Protein AF-A0A4V2AUS7-F1 (afdb_monomer_lite)

Foldseek 3Di:
DDQFWKKKFKWWQDPVGDTDTQDIDTDSDPDDDDDGDDDAQDWTKMKMWMAGPVGDIDDIDIDIDGDADKDWQDLVLKFWDDAPQAQQAADPPAPGPNQQRVPQLLPQHKGWGHFPPFPWHKGKMFSNDFFDFFKKFFAWGCAVHFLDCCTPLRHQAFAKKWKWFAADDDRNNDCPRIDTQDIDGDDQVVPDDRSHGDPVSRCDRRPVTDMGGGDPPDGTGGMMMMIRHDGSHPGRIHITRYMITMGGPPD

Radius of gyration: 19.87 Å; chains: 1; bounding box: 56×41×45 Å

Structure (mmCIF, N/CA/C/O backbone):
data_AF-A0A4V2AUS7-F1
#
_entry.id   AF-A0A4V2AUS7-F1
#
loop_
_atom_site.group_PDB
_atom_site.id
_atom_site.type_symbol
_atom_site.label_atom_id
_atom_site.label_alt_id
_atom_site.label_comp_id
_atom_site.label_asym_id
_atom_site.label_entity_id
_atom_site.label_seq_id
_atom_site.pdbx_PDB_ins_code
_atom_site.Cartn_x
_atom_site.Cartn_y
_atom_site.Cartn_z
_atom_site.occupancy
_atom_site.B_iso_or_equiv
_atom_site.auth_seq_id
_atom_site.auth_comp_id
_atom_site.auth_asym_id
_atom_site.auth_atom_id
_atom_site.pdbx_PDB_model_num
ATOM 1 N N . PRO A 1 1 ? -29.115 -6.975 -11.048 1.00 41.12 1 PRO A N 1
ATOM 2 C CA . PRO A 1 1 ? -29.268 -5.964 -9.974 1.00 41.12 1 PRO A CA 1
ATOM 3 C C . PRO A 1 1 ? -28.435 -4.727 -10.323 1.00 41.12 1 PRO A C 1
ATOM 5 O O . PRO A 1 1 ? -27.227 -4.847 -10.474 1.00 41.12 1 PRO A O 1
ATOM 8 N N . SER A 1 2 ? -29.078 -3.589 -10.575 1.00 43.97 2 SER A N 1
ATOM 9 C CA . SER A 1 2 ? -28.391 -2.337 -10.910 1.00 43.97 2 SER A CA 1
ATOM 10 C C . SER A 1 2 ? -27.788 -1.724 -9.648 1.00 43.97 2 SER A C 1
ATOM 12 O O . SER A 1 2 ? -28.526 -1.417 -8.713 1.00 43.97 2 SER A O 1
ATOM 14 N N . GLU A 1 3 ? -26.470 -1.562 -9.618 1.00 57.16 3 GLU A N 1
ATOM 15 C CA . GLU A 1 3 ? -25.762 -0.847 -8.554 1.00 57.16 3 GLU A CA 1
ATOM 16 C C . GLU A 1 3 ? -26.179 0.633 -8.578 1.00 57.16 3 GLU A C 1
ATOM 18 O O . GLU A 1 3 ? -26.088 1.296 -9.614 1.00 57.16 3 GLU A O 1
ATOM 23 N N . ALA A 1 4 ? -26.704 1.135 -7.459 1.00 65.81 4 ALA A N 1
ATOM 24 C CA . ALA A 1 4 ? -27.080 2.535 -7.294 1.00 65.81 4 ALA A CA 1
ATOM 25 C C . ALA A 1 4 ? -25.948 3.298 -6.596 1.00 65.81 4 ALA A C 1
ATOM 27 O O . ALA A 1 4 ? -25.283 2.750 -5.721 1.00 65.81 4 ALA A O 1
ATOM 28 N N . ASP A 1 5 ? -25.743 4.563 -6.970 1.00 77.75 5 ASP A N 1
ATOM 29 C CA . ASP A 1 5 ? -24.829 5.452 -6.247 1.00 77.75 5 ASP A CA 1
ATOM 30 C C . ASP A 1 5 ? -25.377 5.715 -4.843 1.00 77.75 5 ASP A C 1
ATOM 32 O O . ASP A 1 5 ? -26.447 6.320 -4.702 1.00 77.75 5 ASP A O 1
ATOM 36 N N . LEU A 1 6 ? -24.643 5.273 -3.824 1.00 83.56 6 LEU A N 1
ATOM 37 C CA . LEU A 1 6 ? -24.971 5.496 -2.424 1.00 83.56 6 LEU A CA 1
ATOM 38 C C . LEU A 1 6 ? -23.914 6.385 -1.772 1.00 83.56 6 LEU A C 1
ATOM 40 O O . LEU A 1 6 ? -22.716 6.277 -2.040 1.00 83.56 6 LEU A O 1
ATOM 44 N N . VAL A 1 7 ? -24.383 7.256 -0.886 1.00 87.81 7 VAL A N 1
ATOM 45 C CA . VAL A 1 7 ? -23.548 8.092 -0.030 1.00 87.81 7 VAL A CA 1
ATOM 46 C C . VAL A 1 7 ? -23.675 7.573 1.393 1.00 87.81 7 VAL A C 1
ATOM 48 O O . VAL A 1 7 ? -24.758 7.630 1.975 1.00 87.81 7 VAL A O 1
ATOM 51 N N . VAL A 1 8 ? -22.586 7.070 1.962 1.00 88.69 8 VAL A N 1
ATOM 52 C CA . VAL A 1 8 ? -22.536 6.667 3.370 1.00 88.69 8 VAL A CA 1
ATOM 53 C C . VAL A 1 8 ? -21.980 7.827 4.178 1.00 88.69 8 VAL A C 1
ATOM 55 O O . VAL A 1 8 ? -20.858 8.273 3.945 1.00 88.69 8 VAL A O 1
ATOM 58 N N . ASN A 1 9 ? -22.773 8.329 5.117 1.00 90.88 9 ASN A N 1
ATOM 59 C CA . ASN A 1 9 ? -22.382 9.419 5.999 1.00 90.88 9 ASN A CA 1
ATOM 60 C C . ASN A 1 9 ? -22.010 8.807 7.342 1.00 90.88 9 ASN A C 1
ATOM 62 O O . ASN A 1 9 ? -22.875 8.246 8.016 1.00 90.88 9 ASN A O 1
ATOM 66 N N . LEU A 1 10 ? -20.737 8.902 7.711 1.00 91.50 10 LEU A N 1
ATOM 67 C CA . LEU A 1 10 ? -20.253 8.531 9.031 1.00 91.50 10 LEU A CA 1
ATOM 68 C C . LEU A 1 10 ? -20.195 9.794 9.885 1.00 91.50 10 LEU A C 1
ATOM 70 O O . LEU A 1 10 ? -19.650 10.817 9.473 1.00 91.50 10 LEU A O 1
ATOM 74 N N . LEU A 1 11 ? -20.771 9.721 11.073 1.00 92.88 11 LEU A N 1
ATOM 75 C CA . LEU A 1 11 ? -20.845 10.792 12.050 1.00 92.88 11 LEU A CA 1
ATOM 76 C C . LEU A 1 11 ? -20.151 10.359 13.338 1.00 92.88 11 LEU A C 1
ATOM 78 O O . LEU A 1 11 ? -20.101 9.172 13.665 1.00 92.88 11 LEU A O 1
ATOM 82 N N . THR A 1 12 ? -19.709 11.333 14.122 1.00 93.00 12 THR A N 1
ATOM 83 C CA . THR A 1 12 ? -19.204 11.119 15.478 1.00 93.00 12 THR A CA 1
ATOM 84 C C . THR A 1 12 ? -19.716 12.200 16.418 1.00 93.00 12 THR A C 1
ATOM 86 O O . THR A 1 12 ? -19.954 13.323 15.988 1.00 93.00 12 THR A O 1
ATOM 89 N N . GLN A 1 13 ? -19.830 11.890 17.713 1.00 91.44 13 GLN A N 1
ATOM 90 C CA . GLN A 1 13 ? -20.127 12.922 18.711 1.00 91.44 13 GLN A CA 1
ATOM 91 C C . GLN A 1 13 ? -18.969 13.913 18.902 1.00 91.44 13 GLN A C 1
ATOM 93 O O . GLN A 1 13 ? -17.803 13.509 18.985 1.00 91.44 13 GLN A O 1
ATOM 98 N N . ASP A 1 14 ? -19.288 15.199 18.995 1.00 87.12 14 ASP A N 1
ATOM 99 C CA . ASP A 1 14 ? -18.367 16.254 19.414 1.00 87.12 14 ASP A CA 1
ATOM 100 C C . ASP A 1 14 ? -18.318 16.410 20.952 1.00 87.12 14 ASP A C 1
ATOM 102 O O . ASP A 1 14 ? -18.821 15.569 21.701 1.00 87.12 14 ASP A O 1
ATOM 106 N N . SER A 1 15 ? -17.672 17.472 21.445 1.00 85.25 15 SER A N 1
ATOM 107 C CA . SER A 1 15 ? -17.508 17.723 22.884 1.00 85.25 15 SER A CA 1
ATOM 108 C C . SER A 1 15 ? -18.798 18.113 23.615 1.00 85.25 15 SER A C 1
ATOM 110 O O . SER A 1 15 ? -18.818 18.061 24.846 1.00 85.25 15 SER A O 1
ATOM 112 N N . ILE A 1 16 ? -19.855 18.496 22.895 1.00 88.00 16 ILE A N 1
ATOM 113 C CA . ILE A 1 16 ? -21.163 18.859 23.462 1.00 88.00 16 ILE A CA 1
ATOM 114 C C . ILE A 1 16 ? -22.215 17.757 23.261 1.00 88.00 16 ILE A C 1
ATOM 116 O O . ILE A 1 16 ? -23.308 17.849 23.817 1.00 88.00 16 ILE A O 1
ATOM 120 N N . GLY A 1 17 ? -21.856 16.675 22.561 1.00 85.44 17 GLY A N 1
ATOM 121 C CA . GLY A 1 17 ? -22.671 15.474 22.385 1.00 85.44 17 GLY A CA 1
ATOM 122 C C . GLY A 1 17 ? -23.451 15.424 21.071 1.00 85.44 17 GLY A C 1
ATOM 123 O O . GLY A 1 17 ? -24.189 14.456 20.854 1.00 85.44 17 GLY A O 1
ATOM 124 N N . ASP A 1 18 ? -23.266 16.407 20.190 1.00 90.56 18 ASP A N 1
ATOM 125 C CA . ASP A 1 18 ? -23.919 16.457 18.885 1.00 90.56 18 ASP A CA 1
ATOM 126 C C . ASP A 1 18 ? -23.170 15.587 17.874 1.00 90.56 18 ASP A C 1
ATOM 128 O O . ASP A 1 18 ? -21.940 15.529 17.856 1.00 90.56 18 ASP A O 1
ATOM 132 N N . TYR A 1 19 ? -23.916 14.883 17.018 1.00 90.56 19 TYR A N 1
ATOM 133 C CA . TYR A 1 19 ? -23.324 14.095 15.938 1.00 90.56 19 TYR A CA 1
ATOM 134 C C . TYR A 1 19 ? -22.941 15.007 14.775 1.00 90.56 19 TYR A C 1
ATOM 136 O O . TYR A 1 19 ? -23.803 15.508 14.052 1.00 90.56 19 TYR A O 1
ATOM 144 N N . VAL A 1 20 ? -21.638 15.174 14.573 1.00 91.31 20 VAL A N 1
ATOM 145 C CA . VAL A 1 20 ? -21.059 15.932 13.463 1.00 91.31 20 VAL A CA 1
ATOM 146 C C . VAL A 1 20 ? -20.517 14.986 12.389 1.00 91.31 20 VAL A C 1
ATOM 148 O O . VAL A 1 20 ? -20.151 13.850 12.712 1.00 91.31 20 VAL A O 1
ATOM 151 N N . PRO A 1 21 ? -20.450 15.414 11.114 1.00 88.81 21 PRO A N 1
ATOM 152 C CA . PRO A 1 21 ? -19.833 14.619 10.059 1.00 88.81 21 PRO A CA 1
ATOM 153 C C . PRO A 1 21 ? -18.391 14.247 10.409 1.00 88.81 21 PRO A C 1
ATOM 155 O O . PRO A 1 21 ? -17.563 15.122 10.652 1.00 88.81 21 PRO A O 1
ATOM 158 N N . ALA A 1 22 ? -18.117 12.945 10.434 1.00 88.81 22 ALA A N 1
ATOM 159 C CA . ALA A 1 22 ? -16.773 12.397 10.524 1.00 88.81 22 ALA A CA 1
ATOM 160 C C . ALA A 1 22 ? -16.177 12.263 9.122 1.00 88.81 22 ALA A C 1
ATOM 162 O O . ALA A 1 22 ? -15.153 12.860 8.817 1.00 88.81 22 ALA A O 1
ATOM 163 N N . GLU A 1 23 ? -16.870 11.532 8.247 1.00 88.44 23 GLU A N 1
ATOM 164 C CA . GLU A 1 23 ? -16.442 11.302 6.870 1.00 88.44 23 GLU A CA 1
ATOM 165 C C . GLU A 1 23 ? -17.657 10.994 5.982 1.00 88.44 23 GLU A C 1
ATOM 167 O O . GLU A 1 23 ? -18.698 10.527 6.454 1.00 88.44 23 GLU A O 1
ATOM 172 N N . THR A 1 24 ? -17.550 11.267 4.683 1.00 87.44 24 THR A N 1
ATOM 173 C CA . THR A 1 24 ? -18.604 10.975 3.702 1.00 87.44 24 THR A CA 1
ATOM 174 C C . THR A 1 24 ? -18.032 10.143 2.568 1.00 87.44 24 THR A C 1
ATOM 176 O O . THR A 1 24 ? -17.149 10.595 1.844 1.00 87.44 24 THR A O 1
ATOM 179 N N . PHE A 1 25 ? -18.570 8.941 2.387 1.00 84.31 25 PHE A N 1
ATOM 180 C CA . PHE A 1 25 ? -18.094 7.982 1.398 1.00 84.31 25 PHE A CA 1
ATOM 181 C C . PHE A 1 25 ? -19.084 7.864 0.246 1.00 84.31 25 PHE A C 1
ATOM 183 O O . PHE A 1 25 ? -20.278 7.655 0.459 1.00 84.31 25 PHE A O 1
ATOM 190 N N . TYR A 1 26 ? -18.581 7.933 -0.980 1.00 82.50 26 TYR A N 1
ATOM 191 C CA . TYR A 1 26 ? -19.359 7.687 -2.191 1.00 82.50 26 TYR A CA 1
ATOM 192 C C . TYR A 1 26 ? -19.033 6.282 -2.688 1.00 82.50 26 TYR A C 1
ATOM 194 O O . TYR A 1 26 ? -17.877 5.986 -2.988 1.00 82.50 26 TYR A O 1
ATOM 202 N N . THR A 1 27 ? -20.025 5.395 -2.745 1.00 79.50 27 THR A N 1
ATOM 203 C CA . THR A 1 27 ? -19.790 3.989 -3.087 1.00 79.50 27 THR A CA 1
ATOM 204 C C . THR A 1 27 ? -20.908 3.393 -3.935 1.00 79.50 27 THR A C 1
ATOM 206 O O . THR A 1 27 ? -22.083 3.730 -3.802 1.00 79.50 27 THR A O 1
ATOM 209 N N . LYS A 1 28 ? -20.510 2.465 -4.808 1.00 76.25 28 LYS A N 1
ATOM 210 C CA . LYS A 1 28 ? -21.388 1.517 -5.512 1.00 76.25 28 LYS A CA 1
ATOM 211 C C . LYS A 1 28 ? -21.193 0.081 -5.015 1.00 76.25 28 LYS A C 1
ATOM 213 O O . LYS A 1 28 ? -21.881 -0.829 -5.466 1.00 76.25 28 LYS A O 1
ATOM 218 N N . ARG A 1 29 ? -20.214 -0.136 -4.124 1.00 73.06 29 ARG A N 1
ATOM 219 C CA . ARG A 1 29 ? -19.826 -1.465 -3.647 1.00 73.06 29 ARG A CA 1
ATOM 220 C C . ARG A 1 29 ? -20.930 -2.035 -2.767 1.00 73.06 29 ARG A C 1
ATOM 222 O O . ARG A 1 29 ? -21.490 -1.328 -1.934 1.00 73.06 29 ARG A O 1
ATOM 229 N N . LYS A 1 30 ? -21.196 -3.328 -2.941 1.00 70.50 30 LYS A N 1
ATOM 230 C CA . LYS A 1 30 ? -22.155 -4.069 -2.118 1.00 70.50 30 LYS A CA 1
ATOM 231 C C . LYS A 1 30 ? -21.647 -4.282 -0.688 1.00 70.50 30 LYS A C 1
ATOM 233 O O . LYS A 1 30 ? -22.428 -4.161 0.245 1.00 70.50 30 LYS A O 1
ATOM 238 N N . ASP A 1 31 ? -20.354 -4.566 -0.547 1.00 73.38 31 ASP A N 1
ATOM 239 C CA . ASP A 1 31 ? -19.692 -4.907 0.712 1.00 73.38 31 ASP A CA 1
ATOM 240 C C . ASP A 1 31 ? -18.323 -4.198 0.791 1.00 73.38 31 ASP A C 1
ATOM 242 O O . ASP A 1 31 ? -17.718 -3.883 -0.241 1.00 73.38 31 ASP A O 1
ATOM 246 N N . GLY A 1 32 ? -17.827 -3.934 2.004 1.00 71.12 32 GLY A N 1
ATOM 247 C CA . GLY A 1 32 ? -16.514 -3.324 2.237 1.00 71.12 32 GLY A CA 1
ATOM 248 C C . GLY A 1 32 ? -16.386 -2.639 3.599 1.00 71.12 32 GLY A C 1
ATOM 249 O O . GLY A 1 32 ? -17.353 -2.551 4.355 1.00 71.12 32 GLY A O 1
ATOM 250 N N . PHE A 1 33 ? -15.186 -2.138 3.892 1.00 76.94 33 PHE A N 1
ATOM 251 C CA . PHE A 1 33 ? -14.903 -1.319 5.072 1.00 76.94 33 PHE A CA 1
ATOM 252 C C . PHE A 1 33 ? -14.859 0.165 4.697 1.00 76.94 33 PHE A C 1
ATOM 254 O O . PHE A 1 33 ? -14.451 0.518 3.590 1.00 76.94 33 PHE A O 1
ATOM 261 N N . LEU A 1 34 ? -15.283 1.022 5.626 1.00 77.75 34 LEU A N 1
ATOM 262 C CA . LEU A 1 34 ? -15.203 2.477 5.528 1.00 77.75 34 LEU A CA 1
ATOM 263 C C . LEU A 1 34 ? -14.444 2.978 6.753 1.00 77.75 34 LEU A C 1
ATOM 265 O O . LEU A 1 34 ? -14.819 2.648 7.877 1.00 77.75 34 LEU A O 1
ATOM 269 N N . ASN A 1 35 ? -13.390 3.757 6.531 1.00 81.00 35 ASN A N 1
ATOM 270 C CA . ASN A 1 35 ? -12.470 4.172 7.583 1.00 81.00 35 ASN A CA 1
ATOM 271 C C . ASN A 1 35 ? -12.450 5.696 7.675 1.00 81.00 35 ASN A C 1
ATOM 273 O O . ASN A 1 35 ? -12.204 6.358 6.671 1.00 81.00 35 ASN A O 1
ATOM 277 N N . ALA A 1 36 ? -12.693 6.234 8.870 1.00 82.19 36 ALA A N 1
ATOM 278 C CA . ALA A 1 36 ? -12.488 7.648 9.176 1.00 82.19 36 ALA A CA 1
ATOM 279 C C . ALA A 1 36 ? -11.283 7.820 10.098 1.00 82.19 36 ALA A C 1
ATOM 281 O O . ALA A 1 36 ? -11.007 6.967 10.946 1.00 82.19 36 ALA A O 1
ATOM 282 N N . ARG A 1 37 ? -10.553 8.922 9.912 1.00 80.75 37 ARG A N 1
ATOM 283 C CA . ARG A 1 37 ? -9.223 9.130 10.505 1.00 80.75 37 ARG A CA 1
ATOM 284 C C . ARG A 1 37 ? -9.172 10.372 11.395 1.00 80.75 37 ARG A C 1
ATOM 286 O O . ARG A 1 37 ? -10.063 11.211 11.368 1.00 80.75 37 ARG A O 1
ATOM 293 N N . GLY A 1 38 ? -8.087 10.501 12.160 1.00 80.44 38 GLY A N 1
ATOM 294 C CA . GLY A 1 38 ? -7.807 11.698 12.964 1.00 80.44 38 GLY A CA 1
ATOM 295 C C . GLY A 1 38 ? -8.474 11.720 14.340 1.00 80.44 38 GLY A C 1
ATOM 296 O O . GLY A 1 38 ? -8.577 12.781 14.951 1.00 80.44 38 GLY A O 1
ATOM 297 N N . TYR A 1 39 ? -8.919 10.563 14.833 1.00 82.44 39 TYR A N 1
ATOM 298 C CA . TYR A 1 39 ? -9.493 10.424 16.166 1.00 82.44 39 TYR A CA 1
ATOM 299 C C . TYR A 1 39 ? -8.504 9.771 17.129 1.00 82.44 39 TYR A C 1
ATOM 301 O O . TYR A 1 39 ? -7.829 8.807 16.778 1.00 82.44 39 TYR A O 1
ATOM 309 N N . GLU A 1 40 ? -8.464 10.283 18.357 1.00 83.31 40 GLU A N 1
ATOM 310 C CA . GLU A 1 40 ? -7.747 9.660 19.470 1.00 83.31 40 GLU A CA 1
ATOM 311 C C . GLU A 1 40 ? -8.282 8.247 19.749 1.00 83.31 40 GLU A C 1
ATOM 313 O O . GLU A 1 40 ? -9.481 7.988 19.595 1.00 83.31 40 GLU A O 1
ATOM 318 N N . ALA A 1 41 ? -7.410 7.353 20.219 1.00 85.50 41 ALA A N 1
ATOM 319 C CA . ALA A 1 41 ? -7.741 5.962 20.538 1.00 85.50 41 ALA A CA 1
ATOM 320 C C . ALA A 1 41 ? -8.482 5.826 21.878 1.00 85.50 41 ALA A C 1
ATOM 322 O O . ALA A 1 41 ? -8.038 5.167 22.817 1.00 85.50 41 ALA A O 1
ATOM 323 N N . VAL A 1 42 ? -9.629 6.492 21.972 1.00 87.31 42 VAL A N 1
ATOM 324 C CA . VAL A 1 42 ? -10.537 6.456 23.119 1.00 87.31 42 VAL A CA 1
ATOM 325 C C . VAL A 1 42 ? -11.938 6.051 22.652 1.00 87.31 42 VAL A C 1
ATOM 327 O O . VAL A 1 42 ? -12.328 6.426 21.542 1.00 87.31 42 VAL A O 1
ATOM 330 N N . PRO A 1 43 ? -12.709 5.302 23.467 1.00 88.88 43 PRO A N 1
ATOM 331 C CA . PRO A 1 43 ? -14.076 4.925 23.121 1.00 88.88 43 PRO A CA 1
ATOM 332 C C . PRO A 1 43 ? -14.914 6.138 22.711 1.00 88.88 43 PRO A C 1
ATOM 334 O O . PRO A 1 43 ? -14.953 7.158 23.407 1.00 88.88 43 PRO A O 1
ATOM 337 N N . ARG A 1 44 ? -15.568 6.033 21.555 1.00 90.50 44 ARG A N 1
ATOM 338 C CA . ARG A 1 44 ? -16.318 7.121 20.927 1.00 90.50 44 ARG A CA 1
ATOM 339 C C . ARG A 1 44 ? -17.563 6.574 20.248 1.00 90.50 44 ARG A C 1
ATOM 341 O O . ARG A 1 44 ? -17.562 5.481 19.683 1.00 90.50 44 ARG A O 1
ATOM 348 N N . LYS A 1 45 ? -18.640 7.357 20.294 1.00 92.94 45 LYS A N 1
ATOM 349 C CA . LYS A 1 45 ? -19.892 7.013 19.622 1.00 92.94 45 LYS A CA 1
ATOM 350 C C . LYS A 1 45 ? -19.857 7.476 18.177 1.00 92.94 45 LYS A C 1
ATOM 352 O O . LYS A 1 45 ? -19.706 8.670 17.901 1.00 92.94 45 LYS A O 1
ATOM 357 N N . PHE A 1 46 ? -20.054 6.518 17.289 1.00 92.81 46 PHE A N 1
ATOM 358 C CA . PHE A 1 46 ? -20.215 6.719 15.864 1.00 92.81 46 PHE A CA 1
ATOM 359 C C . PHE A 1 46 ? -21.658 6.451 15.465 1.00 92.81 46 PHE A C 1
ATOM 361 O O . PHE A 1 46 ? -22.351 5.620 16.058 1.00 92.81 46 PHE A O 1
ATOM 368 N N . ALA A 1 47 ? -22.103 7.158 14.437 1.00 93.19 47 ALA A N 1
ATOM 369 C CA . ALA A 1 47 ? -23.384 6.911 13.807 1.00 93.19 47 ALA A CA 1
ATOM 370 C C . ALA A 1 47 ? -23.210 6.878 12.294 1.00 93.19 47 ALA A C 1
ATOM 372 O O . ALA A 1 47 ? -22.396 7.623 11.758 1.00 93.19 47 ALA A O 1
ATOM 373 N N . ALA A 1 48 ? -23.959 6.032 11.600 1.00 93.06 48 ALA A N 1
ATOM 374 C CA . ALA A 1 48 ? -23.908 5.969 10.148 1.00 93.06 48 ALA A CA 1
ATOM 375 C C . ALA A 1 48 ? -25.309 5.899 9.551 1.00 93.06 48 ALA A C 1
ATOM 377 O O . ALA A 1 48 ? -26.188 5.221 10.084 1.00 93.06 48 ALA A O 1
ATOM 378 N N . PHE A 1 49 ? -25.501 6.582 8.429 1.00 92.69 49 PHE A N 1
ATOM 379 C CA . PHE A 1 49 ? -26.711 6.472 7.622 1.00 92.69 49 PHE A CA 1
ATOM 380 C C . PHE A 1 49 ? -26.365 6.545 6.134 1.00 92.69 49 PHE A C 1
ATOM 382 O O . PHE A 1 49 ? -25.350 7.124 5.728 1.00 92.69 49 PHE A O 1
ATOM 389 N N . ILE A 1 50 ? -27.225 5.957 5.309 1.00 90.94 50 ILE A N 1
ATOM 390 C CA . ILE A 1 50 ? -27.083 5.937 3.855 1.00 90.94 50 ILE A CA 1
ATOM 391 C C . ILE A 1 50 ? -28.030 6.968 3.255 1.00 90.94 50 ILE A C 1
ATOM 393 O O . ILE A 1 50 ? -29.184 7.084 3.669 1.00 90.94 50 ILE A O 1
ATOM 397 N N . ARG A 1 51 ? -27.544 7.693 2.250 1.00 91.12 51 ARG A N 1
ATOM 398 C CA . ARG A 1 51 ? -28.326 8.620 1.440 1.00 91.12 51 ARG A CA 1
ATOM 399 C C . ARG A 1 51 ? -28.192 8.274 -0.039 1.00 91.12 51 ARG A C 1
ATOM 401 O O . ARG A 1 51 ? -27.089 8.009 -0.513 1.00 91.12 51 ARG A O 1
ATOM 408 N N . ASP A 1 52 ? -29.299 8.297 -0.772 1.00 87.81 52 ASP A N 1
ATOM 409 C CA . ASP A 1 52 ? -29.289 8.120 -2.228 1.00 87.81 52 ASP A CA 1
ATOM 410 C C . ASP A 1 52 ? -29.176 9.458 -2.990 1.00 87.81 52 ASP A C 1
ATOM 412 O O . ASP A 1 52 ? -29.167 10.549 -2.412 1.00 87.81 52 ASP A O 1
ATOM 416 N N . ARG A 1 53 ? -29.115 9.388 -4.326 1.00 84.06 53 ARG A N 1
ATOM 417 C CA . ARG A 1 53 ? -29.035 10.578 -5.196 1.00 84.06 53 ARG A CA 1
ATOM 418 C C . ARG A 1 53 ? -30.269 11.492 -5.151 1.00 84.06 53 ARG A C 1
ATOM 420 O O . ARG A 1 53 ? -30.179 12.638 -5.581 1.00 84.06 53 ARG A O 1
ATOM 427 N N . TRP A 1 54 ? -31.408 11.001 -4.665 1.00 86.75 54 TRP A N 1
ATOM 428 C CA . TRP A 1 54 ? -32.649 11.766 -4.507 1.00 86.75 54 TRP A CA 1
ATOM 429 C C . TRP A 1 54 ? -32.820 12.296 -3.079 1.00 86.75 54 TRP A C 1
ATOM 431 O O . TRP A 1 54 ? -33.847 12.891 -2.766 1.00 86.75 54 TRP A O 1
ATOM 441 N N . SER A 1 55 ? -31.790 12.150 -2.236 1.00 83.31 55 SER A N 1
ATOM 442 C CA . SER A 1 55 ? -31.790 12.543 -0.825 1.00 83.31 55 SER A CA 1
ATOM 443 C C . SER A 1 55 ? -32.811 11.793 0.034 1.00 83.31 55 SER A C 1
ATOM 445 O O . SER A 1 55 ? -33.255 12.311 1.058 1.00 83.31 55 SER A O 1
ATOM 447 N N . ASN A 1 56 ? -33.144 10.554 -0.331 1.00 88.56 56 ASN A N 1
ATOM 448 C CA . ASN A 1 56 ? -33.775 9.629 0.606 1.00 88.56 56 ASN A CA 1
ATOM 449 C C . ASN A 1 56 ? -32.718 9.118 1.587 1.00 88.56 56 ASN A C 1
ATOM 451 O O . ASN A 1 56 ? -31.575 8.880 1.193 1.00 88.56 56 ASN A O 1
ATOM 455 N N . HIS A 1 57 ? -33.106 8.951 2.850 1.00 89.81 57 HIS A N 1
ATOM 456 C CA . HIS A 1 57 ? -32.217 8.547 3.936 1.00 89.81 57 HIS A CA 1
ATOM 457 C C . HIS A 1 57 ? -32.671 7.206 4.512 1.00 89.81 57 HIS A C 1
ATOM 459 O O . HIS A 1 57 ? -33.872 6.963 4.640 1.00 89.81 57 HIS A O 1
ATOM 465 N N . SER A 1 58 ? -31.717 6.347 4.861 1.00 91.12 58 SER A N 1
ATOM 466 C CA . SER A 1 58 ? -31.986 5.203 5.730 1.00 91.12 58 SER A CA 1
ATOM 467 C C . SER A 1 58 ? -32.181 5.655 7.177 1.00 91.12 58 SER A C 1
ATOM 469 O O . SER A 1 58 ? -31.848 6.786 7.537 1.00 91.12 58 SER A O 1
ATOM 471 N N . ASP A 1 59 ? -32.619 4.730 8.028 1.00 92.31 59 ASP A N 1
ATOM 472 C CA . ASP A 1 59 ? -32.422 4.876 9.468 1.00 92.31 59 ASP A CA 1
ATOM 473 C C . ASP A 1 59 ? -30.926 4.997 9.803 1.00 92.31 59 ASP A C 1
ATOM 475 O O . ASP A 1 59 ? -30.053 4.536 9.053 1.00 92.31 59 ASP A O 1
ATOM 479 N N . THR A 1 60 ? -30.645 5.614 10.948 1.00 93.69 60 THR A N 1
ATOM 480 C CA . THR A 1 60 ? -29.291 5.778 11.477 1.00 93.69 60 THR A CA 1
ATOM 481 C C . THR A 1 60 ? -28.946 4.615 12.395 1.00 93.69 60 THR A C 1
ATOM 483 O O . THR A 1 60 ? -29.663 4.339 13.359 1.00 93.69 60 THR A O 1
ATOM 486 N N . ILE A 1 61 ? -27.816 3.962 12.136 1.00 93.31 61 ILE A N 1
ATOM 487 C CA . ILE A 1 61 ? -27.228 2.992 13.062 1.00 93.31 61 ILE A CA 1
ATOM 488 C C . ILE A 1 61 ? -26.238 3.693 13.984 1.00 93.31 61 ILE A C 1
ATOM 490 O O . ILE A 1 61 ? -25.558 4.630 13.572 1.00 93.31 61 ILE A O 1
ATOM 494 N N . TYR A 1 62 ? -26.139 3.214 15.220 1.00 93.38 62 TYR A N 1
ATOM 495 C CA . TYR A 1 62 ? -25.235 3.746 16.234 1.00 93.38 62 TYR A CA 1
ATOM 496 C C . TYR A 1 62 ? -24.328 2.635 16.735 1.00 93.38 62 TYR A C 1
ATOM 498 O O . TYR A 1 62 ? -24.772 1.503 16.931 1.00 93.38 62 TYR A O 1
ATOM 506 N N . THR A 1 63 ? -23.066 2.965 16.966 1.00 90.88 63 THR A N 1
ATOM 507 C CA . THR A 1 63 ? -22.098 2.047 17.556 1.00 90.88 63 THR A CA 1
ATOM 508 C C . THR A 1 63 ? -21.120 2.810 18.434 1.00 90.88 63 THR A C 1
ATOM 510 O O . THR A 1 63 ? -20.864 3.995 18.220 1.00 90.88 63 THR A O 1
ATOM 513 N N . GLU A 1 64 ? -20.570 2.133 19.431 1.00 91.00 64 GLU A N 1
ATOM 514 C CA . GLU A 1 64 ? -19.428 2.628 20.186 1.00 91.00 64 GLU A CA 1
ATOM 515 C C . GLU A 1 64 ? -18.196 1.867 19.710 1.00 91.00 64 GLU A C 1
ATOM 517 O O . GLU A 1 64 ? -18.187 0.636 19.697 1.00 91.00 64 GLU A O 1
ATOM 522 N N . ALA A 1 65 ? -17.181 2.600 19.264 1.00 85.88 65 ALA A N 1
ATOM 523 C CA . ALA A 1 65 ? -15.935 2.028 18.783 1.00 85.88 65 ALA A CA 1
ATOM 524 C C . ALA A 1 65 ? -14.753 2.842 19.305 1.00 85.88 65 ALA A C 1
ATOM 526 O O . ALA A 1 65 ? -14.839 4.061 19.470 1.00 85.88 65 ALA A O 1
ATOM 527 N N . THR A 1 66 ? -13.642 2.157 19.543 1.00 86.00 66 THR A N 1
ATOM 528 C CA . THR A 1 66 ? -12.360 2.784 19.865 1.00 86.00 66 THR A CA 1
ATOM 529 C C . THR A 1 66 ? -11.540 2.843 18.578 1.00 86.00 66 THR A C 1
ATOM 531 O O . THR A 1 66 ? -11.245 1.782 18.022 1.00 86.00 66 THR A O 1
ATOM 534 N N . PRO A 1 67 ? -11.198 4.037 18.061 1.00 82.31 67 PRO A N 1
ATOM 535 C CA . PRO A 1 67 ? -10.293 4.168 16.924 1.00 82.31 67 PRO A CA 1
ATOM 536 C C . PRO A 1 67 ? -8.957 3.476 17.203 1.00 82.31 67 PRO A C 1
ATOM 538 O O . PRO A 1 67 ? -8.450 3.531 18.323 1.00 82.31 67 PRO A O 1
ATOM 541 N N . ILE A 1 68 ? -8.374 2.845 16.185 1.00 75.44 68 ILE A N 1
ATOM 542 C CA . ILE A 1 68 ? -7.035 2.267 16.308 1.00 75.44 68 ILE A CA 1
ATOM 543 C C . ILE A 1 68 ? -6.042 3.425 16.388 1.00 75.44 68 ILE A C 1
ATOM 545 O O . ILE A 1 68 ? -6.003 4.269 15.490 1.00 75.44 68 ILE A O 1
ATOM 549 N N . PHE A 1 69 ? -5.231 3.466 17.449 1.00 81.38 69 PHE A N 1
ATOM 550 C CA . PHE A 1 69 ? -4.098 4.385 17.486 1.00 81.38 69 PHE A CA 1
ATOM 551 C C . PHE A 1 69 ? -3.159 4.032 16.334 1.00 81.38 69 PHE A C 1
ATOM 553 O O . PHE A 1 69 ? -2.651 2.913 16.280 1.00 81.38 69 PHE A O 1
ATOM 560 N N . GLU A 1 70 ? -2.911 4.969 15.422 1.00 80.12 70 GLU A N 1
ATOM 561 C CA . GLU A 1 70 ? -1.945 4.770 14.349 1.00 80.12 70 GLU A CA 1
ATOM 562 C C . GLU A 1 70 ? -0.839 5.819 14.399 1.00 80.12 70 GLU A C 1
ATOM 564 O O . GLU A 1 70 ? -1.078 7.025 14.444 1.00 80.12 70 GLU A O 1
ATOM 569 N N . GLN A 1 71 ? 0.404 5.350 14.360 1.00 90.31 71 GLN A N 1
ATOM 570 C CA . GLN A 1 71 ? 1.580 6.181 14.172 1.00 90.31 71 GLN A CA 1
ATOM 571 C C . GLN A 1 71 ? 2.364 5.654 12.977 1.00 90.31 71 GLN A C 1
ATOM 573 O O . GLN A 1 71 ? 2.446 4.444 12.759 1.00 90.31 71 GLN A O 1
ATOM 578 N N . GLN A 1 72 ? 2.967 6.562 12.209 1.00 93.94 72 GLN A N 1
ATOM 579 C CA . GLN A 1 72 ? 3.897 6.161 11.163 1.00 93.94 72 GLN A CA 1
ATOM 580 C C . GLN A 1 72 ? 5.075 5.413 11.790 1.00 93.94 72 GLN A C 1
ATOM 582 O O . GLN A 1 72 ? 5.720 5.911 12.717 1.00 93.94 72 GLN A O 1
ATOM 587 N N . LEU A 1 73 ? 5.358 4.218 11.283 1.00 96.19 73 LEU A N 1
ATOM 588 C CA . LEU A 1 73 ? 6.480 3.424 11.753 1.00 96.19 73 LEU A CA 1
ATOM 589 C C . LEU A 1 73 ? 7.804 4.102 11.391 1.00 96.19 73 LEU A C 1
ATOM 591 O O . LEU A 1 73 ? 7.967 4.705 10.329 1.00 96.19 73 LEU A O 1
ATOM 595 N N . ASP A 1 74 ? 8.775 3.969 12.288 1.00 96.12 74 ASP A N 1
ATOM 596 C CA . ASP A 1 74 ? 10.121 4.494 12.090 1.00 96.12 74 ASP A CA 1
ATOM 597 C C . ASP A 1 74 ? 10.877 3.665 11.043 1.00 96.12 74 ASP A C 1
ATOM 599 O O . ASP A 1 74 ? 11.494 2.644 11.359 1.00 96.12 74 ASP A O 1
ATOM 603 N N . ARG A 1 75 ? 10.847 4.142 9.796 1.00 94.50 75 ARG A N 1
ATOM 604 C CA . ARG A 1 75 ? 11.490 3.508 8.637 1.00 94.50 75 ARG A CA 1
ATOM 605 C C . ARG A 1 75 ? 12.991 3.266 8.798 1.00 94.50 75 ARG A C 1
ATOM 607 O O . ARG A 1 75 ? 13.535 2.367 8.171 1.00 94.50 75 ARG A O 1
ATOM 614 N N . THR A 1 76 ? 13.674 4.007 9.676 1.00 95.81 76 THR A N 1
ATOM 615 C CA . THR A 1 76 ? 15.112 3.791 9.934 1.00 95.81 76 THR A CA 1
ATOM 616 C C . THR A 1 76 ? 15.396 2.450 10.616 1.00 95.81 76 THR A C 1
ATOM 618 O O . THR A 1 76 ? 16.532 1.971 10.610 1.00 95.81 76 THR A O 1
ATOM 621 N N . LYS A 1 77 ? 14.363 1.815 11.187 1.00 96.62 77 LYS A N 1
ATOM 622 C CA . LYS A 1 77 ? 14.436 0.466 11.751 1.00 96.62 77 LYS A CA 1
ATOM 623 C C . LYS A 1 77 ? 14.232 -0.632 10.710 1.00 96.62 77 LYS A C 1
ATOM 625 O O . LYS A 1 77 ? 14.508 -1.790 11.032 1.00 96.62 77 LYS A O 1
ATOM 630 N N . PHE A 1 78 ? 13.768 -0.292 9.507 1.00 98.00 78 PHE A N 1
ATOM 631 C CA . PHE A 1 78 ? 13.460 -1.278 8.483 1.00 98.00 78 PHE A CA 1
ATOM 632 C C . PHE A 1 78 ? 14.739 -1.877 7.913 1.00 98.00 78 PHE A C 1
ATOM 634 O O . PHE A 1 78 ? 15.740 -1.186 7.699 1.00 98.00 78 PHE A O 1
ATOM 641 N N . LYS A 1 79 ? 14.723 -3.190 7.695 1.00 97.50 79 LYS A N 1
ATOM 642 C CA . LYS A 1 79 ? 15.879 -3.924 7.176 1.00 97.50 79 LYS A CA 1
ATOM 643 C C . LYS A 1 79 ? 15.453 -4.942 6.146 1.00 97.50 79 LYS A C 1
ATOM 645 O O . LYS A 1 79 ? 14.475 -5.659 6.330 1.00 97.50 79 LYS A O 1
ATOM 650 N N . GLU A 1 80 ? 16.254 -5.059 5.097 1.00 96.62 80 GLU A N 1
ATOM 651 C CA . GLU A 1 80 ? 16.089 -6.123 4.120 1.00 96.62 80 GLU A CA 1
ATOM 652 C C . GLU A 1 80 ? 16.233 -7.500 4.782 1.00 96.62 80 GLU A C 1
ATOM 654 O O . GLU A 1 80 ? 17.191 -7.741 5.521 1.00 96.62 80 GLU A O 1
ATOM 659 N N . LEU A 1 81 ? 15.321 -8.421 4.468 1.00 97.12 81 LEU A N 1
ATOM 660 C CA . LEU A 1 81 ? 15.463 -9.839 4.780 1.00 97.12 81 LEU A CA 1
ATOM 661 C C . LEU A 1 81 ? 15.502 -10.614 3.463 1.00 97.12 81 LEU A C 1
ATOM 663 O O . LEU A 1 81 ? 14.487 -10.838 2.815 1.00 97.12 81 LEU A O 1
ATOM 667 N N . ARG A 1 82 ? 16.703 -11.013 3.049 1.00 96.44 82 ARG A N 1
ATOM 668 C CA . ARG A 1 82 ? 16.918 -11.710 1.777 1.00 96.44 82 ARG A CA 1
ATOM 669 C C . ARG A 1 82 ? 16.768 -13.209 1.975 1.00 96.44 82 ARG A C 1
ATOM 671 O O . ARG A 1 82 ? 17.658 -13.845 2.536 1.00 96.44 82 ARG A O 1
ATOM 678 N N . LEU A 1 83 ? 15.650 -13.758 1.517 1.00 97.12 83 LEU A N 1
ATOM 679 C CA . LEU A 1 83 ? 15.371 -15.191 1.576 1.00 97.12 83 LEU A CA 1
ATOM 680 C C . LEU A 1 83 ? 15.642 -15.864 0.217 1.00 97.12 83 LEU A C 1
ATOM 682 O O . LEU A 1 83 ? 15.531 -15.199 -0.814 1.00 97.12 83 LEU A O 1
ATOM 686 N N . PRO A 1 84 ? 15.987 -17.168 0.174 1.00 97.12 84 PRO A N 1
ATOM 687 C CA . PRO A 1 84 ? 16.413 -17.846 -1.059 1.00 97.12 84 PRO A CA 1
ATOM 688 C C . PRO A 1 84 ? 15.422 -17.783 -2.229 1.00 97.12 84 PRO A C 1
ATOM 690 O O . PRO A 1 84 ? 15.827 -17.834 -3.386 1.00 97.12 84 PRO A O 1
ATOM 693 N N . THR A 1 85 ? 14.129 -17.692 -1.931 1.00 96.12 85 THR A N 1
ATOM 694 C CA . THR A 1 85 ? 13.046 -17.653 -2.923 1.00 96.12 85 THR A CA 1
ATOM 695 C C . THR A 1 85 ? 12.680 -16.244 -3.380 1.00 96.12 85 THR A C 1
ATOM 697 O O . THR A 1 85 ? 11.879 -16.100 -4.296 1.00 96.12 85 THR A O 1
ATOM 700 N N . ASP A 1 86 ? 13.186 -15.214 -2.704 1.00 96.56 86 ASP A N 1
ATOM 701 C CA . ASP A 1 86 ? 12.770 -13.831 -2.919 1.00 96.56 86 ASP A CA 1
ATOM 702 C C . ASP A 1 86 ? 13.470 -13.222 -4.142 1.00 96.56 86 ASP A C 1
ATOM 704 O O . ASP A 1 86 ? 14.662 -13.415 -4.390 1.00 96.56 86 ASP A O 1
ATOM 708 N N . THR A 1 87 ? 12.749 -12.383 -4.876 1.00 95.00 87 THR A N 1
ATOM 709 C CA . THR A 1 87 ? 13.244 -11.627 -6.029 1.00 95.00 87 THR A CA 1
ATOM 710 C C . THR A 1 87 ? 13.801 -10.269 -5.596 1.00 95.00 87 THR A C 1
ATOM 712 O O . THR A 1 87 ? 13.377 -9.228 -6.082 1.00 95.00 87 THR A O 1
ATOM 715 N N . TYR A 1 88 ? 14.771 -10.260 -4.675 1.00 92.00 88 TYR A N 1
ATOM 716 C CA . TYR A 1 88 ? 15.365 -9.025 -4.125 1.00 92.00 88 TYR A CA 1
ATOM 717 C C . TYR A 1 88 ? 16.468 -8.408 -5.006 1.00 92.00 88 TYR A C 1
ATOM 719 O O . TYR A 1 88 ? 16.971 -7.317 -4.728 1.00 92.00 88 TYR A O 1
ATOM 727 N N . THR A 1 89 ? 16.916 -9.118 -6.047 1.00 93.00 89 THR A N 1
ATOM 728 C CA . THR A 1 89 ? 18.022 -8.651 -6.894 1.00 93.00 89 THR A CA 1
ATOM 729 C C . THR A 1 89 ? 17.581 -7.429 -7.687 1.00 93.00 89 THR A C 1
ATOM 731 O O . THR A 1 89 ? 16.663 -7.506 -8.502 1.00 93.00 89 THR A O 1
ATOM 734 N N . SER A 1 90 ? 18.263 -6.308 -7.470 1.00 91.69 90 SER A N 1
ATOM 735 C CA . SER A 1 90 ? 17.978 -5.058 -8.171 1.00 91.69 90 SER A CA 1
ATOM 736 C C . SER A 1 90 ? 18.526 -5.056 -9.595 1.00 91.69 90 SER A C 1
ATOM 738 O O . SER A 1 90 ? 19.502 -5.742 -9.914 1.00 91.69 90 SER A O 1
ATOM 740 N N . HIS A 1 91 ? 17.904 -4.258 -10.456 1.00 89.31 91 HIS A N 1
ATOM 741 C CA . HIS A 1 91 ? 18.461 -3.899 -11.753 1.00 89.31 91 HIS A CA 1
ATOM 742 C C . HIS A 1 91 ? 19.790 -3.142 -11.588 1.00 89.31 91 HIS A C 1
ATOM 744 O O . HIS A 1 91 ? 20.037 -2.517 -10.558 1.00 89.31 91 HIS A O 1
ATOM 750 N N . CYS A 1 92 ? 20.657 -3.207 -12.601 1.00 77.88 92 CYS A N 1
ATOM 751 C CA . CYS A 1 92 ? 22.073 -2.825 -12.515 1.00 77.88 92 CYS A CA 1
ATOM 752 C C . CYS A 1 92 ? 22.352 -1.359 -12.136 1.00 77.88 92 CYS A C 1
ATOM 754 O O . CYS A 1 92 ? 23.487 -1.030 -11.808 1.00 77.88 92 CYS A O 1
ATOM 756 N N . CYS A 1 93 ? 21.341 -0.493 -12.182 1.00 70.75 93 CYS A N 1
ATOM 757 C CA . CYS A 1 93 ? 21.428 0.934 -11.881 1.00 70.75 93 CYS A CA 1
ATOM 758 C C . CYS A 1 93 ? 20.504 1.387 -10.733 1.00 70.75 93 CYS A C 1
ATOM 760 O O . CYS A 1 93 ? 20.308 2.586 -10.560 1.00 70.75 93 CYS A O 1
ATOM 762 N N . GLY A 1 94 ? 19.913 0.455 -9.976 1.00 71.56 94 GLY A N 1
ATOM 763 C CA . GLY A 1 94 ? 19.030 0.767 -8.848 1.00 71.56 94 GLY A CA 1
ATOM 764 C C . GLY A 1 94 ? 19.763 0.836 -7.505 1.00 71.56 94 GLY A C 1
ATOM 765 O O . GLY A 1 94 ? 20.767 0.157 -7.297 1.00 71.56 94 GLY A O 1
ATOM 766 N N . ASN A 1 95 ? 19.210 1.604 -6.566 1.00 81.19 95 ASN A N 1
ATOM 767 C CA . ASN A 1 95 ? 19.752 1.773 -5.211 1.00 81.19 95 ASN A CA 1
ATOM 768 C C . ASN A 1 95 ? 19.548 0.553 -4.297 1.00 81.19 95 ASN A C 1
ATOM 770 O O . ASN A 1 95 ? 20.096 0.521 -3.199 1.00 81.19 95 ASN A O 1
ATOM 774 N N . GLY A 1 96 ? 18.787 -0.457 -4.726 1.00 92.00 96 GLY A N 1
ATOM 775 C CA . GLY A 1 96 ? 18.443 -1.597 -3.881 1.00 92.00 96 GLY A CA 1
ATOM 776 C C . GLY A 1 96 ? 17.012 -1.544 -3.363 1.00 92.00 96 GLY A C 1
ATOM 777 O O . GLY A 1 96 ? 16.248 -0.634 -3.682 1.00 92.00 96 GLY A O 1
ATOM 778 N N . MET A 1 97 ? 16.671 -2.513 -2.515 1.00 94.88 97 MET A N 1
ATOM 779 C CA . MET A 1 97 ? 15.390 -2.527 -1.812 1.00 94.88 97 MET A CA 1
ATOM 780 C C . MET A 1 97 ? 15.320 -1.436 -0.737 1.00 94.88 97 MET A C 1
ATOM 782 O O . MET A 1 97 ? 14.232 -0.957 -0.453 1.00 94.88 97 MET A O 1
ATOM 786 N N . ILE A 1 98 ? 16.462 -0.961 -0.226 1.00 94.31 98 ILE A N 1
ATOM 787 C CA . ILE A 1 98 ? 16.554 0.224 0.647 1.00 94.31 98 ILE A CA 1
ATOM 788 C C . ILE A 1 98 ? 15.766 1.437 0.135 1.00 94.31 98 ILE A C 1
ATOM 790 O O . ILE A 1 98 ? 15.249 2.195 0.949 1.00 94.31 98 ILE A O 1
ATOM 794 N N . SER A 1 99 ? 15.627 1.605 -1.187 1.00 95.00 99 SER A N 1
ATOM 795 C CA . SER A 1 99 ? 14.865 2.728 -1.727 1.00 95.00 99 SER A CA 1
ATOM 796 C C . SER A 1 99 ? 13.390 2.697 -1.381 1.00 95.00 99 SER A C 1
ATOM 798 O O . SER A 1 99 ? 12.789 3.752 -1.382 1.00 95.00 99 SER A O 1
ATOM 800 N N . ILE A 1 100 ? 12.808 1.549 -1.025 1.00 95.88 100 ILE A N 1
ATOM 801 C CA . ILE A 1 100 ? 11.390 1.527 -0.658 1.00 95.88 100 ILE A CA 1
ATOM 802 C C . ILE A 1 100 ? 11.122 2.146 0.724 1.00 95.88 100 ILE A C 1
ATOM 804 O O . ILE A 1 100 ? 9.966 2.236 1.113 1.00 95.88 100 ILE A O 1
ATOM 808 N N . TRP A 1 101 ? 12.143 2.517 1.497 1.00 96.25 101 TRP A N 1
ATOM 809 C CA . TRP A 1 101 ? 11.963 3.169 2.798 1.00 96.25 101 TRP A CA 1
ATOM 810 C C . TRP A 1 101 ? 13.052 4.214 3.094 1.00 96.25 101 TRP A C 1
ATOM 812 O O . TRP A 1 101 ? 13.397 4.466 4.255 1.00 96.25 101 TRP A O 1
ATOM 822 N N . ASP A 1 102 ? 13.627 4.821 2.050 1.00 95.06 102 ASP A N 1
ATOM 823 C CA . ASP A 1 102 ? 14.659 5.858 2.181 1.00 95.06 102 ASP A CA 1
ATOM 824 C C . ASP A 1 102 ? 14.061 7.264 2.391 1.00 95.06 102 ASP A C 1
ATOM 826 O O . ASP A 1 102 ? 14.759 8.189 2.824 1.00 95.06 102 ASP A O 1
ATOM 830 N N . GLY A 1 103 ? 12.750 7.416 2.184 1.00 94.75 103 GLY A N 1
ATOM 831 C CA . GLY A 1 103 ? 12.034 8.677 2.304 1.00 94.75 103 GLY A CA 1
ATOM 832 C C . GLY A 1 103 ? 12.153 9.587 1.086 1.00 94.75 103 GLY A C 1
ATOM 833 O O . GLY A 1 103 ? 11.879 10.780 1.221 1.00 94.75 103 GLY A O 1
ATOM 834 N N . ALA A 1 104 ? 12.556 9.059 -0.071 1.00 93.38 104 ALA A N 1
ATOM 835 C CA . ALA A 1 104 ? 12.814 9.808 -1.297 1.00 93.38 104 ALA A CA 1
ATOM 836 C C . ALA A 1 104 ? 11.909 9.358 -2.467 1.00 93.38 104 ALA A C 1
ATOM 838 O O . ALA A 1 104 ? 12.355 9.225 -3.606 1.00 93.38 104 ALA A O 1
ATOM 839 N N . TRP A 1 105 ? 10.609 9.189 -2.221 1.00 93.19 105 TRP A N 1
ATOM 840 C CA . TRP A 1 105 ? 9.643 8.647 -3.189 1.00 93.19 105 TRP A CA 1
ATOM 841 C C . TRP A 1 105 ? 9.478 9.474 -4.478 1.00 93.19 105 TRP A C 1
ATOM 843 O O . TRP A 1 105 ? 9.407 8.930 -5.576 1.00 93.19 105 TRP A O 1
ATOM 853 N N . ASN A 1 106 ? 9.486 10.804 -4.375 1.00 91.25 106 ASN A N 1
ATOM 854 C CA . ASN A 1 106 ? 9.330 11.718 -5.513 1.00 91.25 106 ASN A CA 1
ATOM 855 C C . ASN A 1 106 ? 10.690 12.225 -6.045 1.00 91.25 106 ASN A C 1
ATOM 857 O O . ASN A 1 106 ? 10.841 13.395 -6.392 1.00 91.25 106 ASN A O 1
ATOM 861 N N . SER A 1 107 ? 11.720 11.370 -6.026 1.00 85.06 107 SER A N 1
ATOM 862 C CA . SER A 1 107 ? 13.106 11.756 -6.367 1.00 85.06 107 SER A CA 1
ATOM 863 C C . SER A 1 107 ? 13.746 10.936 -7.495 1.00 85.06 107 SER A C 1
ATOM 865 O O . SER A 1 107 ? 14.888 11.187 -7.871 1.00 85.06 107 SER A O 1
ATOM 867 N N . GLY A 1 108 ? 13.024 9.955 -8.045 1.00 84.62 108 GLY A N 1
ATOM 868 C CA . GLY A 1 108 ? 13.550 8.990 -9.017 1.00 84.62 108 GLY A CA 1
ATOM 869 C C . GLY A 1 108 ? 14.196 7.756 -8.379 1.00 84.62 108 GLY A C 1
ATOM 870 O O . GLY A 1 108 ? 14.384 6.756 -9.074 1.00 84.62 108 GLY A O 1
ATOM 871 N N . ASN A 1 109 ? 14.469 7.785 -7.068 1.00 90.75 109 ASN A N 1
ATOM 872 C CA . ASN A 1 109 ? 14.822 6.591 -6.306 1.00 90.75 109 ASN A CA 1
ATOM 873 C C . ASN A 1 109 ? 13.699 5.557 -6.403 1.00 90.75 109 ASN A C 1
ATOM 875 O O . ASN A 1 109 ? 12.520 5.867 -6.244 1.00 90.75 109 ASN A O 1
ATOM 879 N N . VAL A 1 110 ? 14.075 4.320 -6.716 1.00 92.75 110 VAL A N 1
ATOM 880 C CA . VAL A 1 110 ? 13.121 3.235 -6.906 1.00 92.75 110 VAL A CA 1
ATOM 881 C C . VAL A 1 110 ? 13.795 1.897 -6.664 1.00 92.75 110 VAL A C 1
ATOM 883 O O . VAL A 1 110 ? 14.926 1.655 -7.103 1.00 92.75 110 VAL A O 1
ATOM 886 N N . PHE A 1 111 ? 13.073 0.988 -6.020 1.00 94.75 111 PHE A N 1
ATOM 887 C CA . PHE A 1 111 ? 13.404 -0.420 -6.074 1.00 94.75 111 PHE A CA 1
ATOM 888 C C . PHE A 1 111 ? 12.845 -1.023 -7.360 1.00 94.75 111 PHE A C 1
ATOM 890 O O . PHE A 1 111 ? 11.639 -1.206 -7.532 1.00 94.75 111 PHE A O 1
ATOM 897 N N . HIS A 1 112 ? 13.766 -1.300 -8.274 1.00 92.00 112 HIS A N 1
ATOM 898 C CA . HIS A 1 112 ? 13.521 -1.938 -9.554 1.00 92.00 112 HIS A CA 1
ATOM 899 C C . HIS A 1 112 ? 14.132 -3.337 -9.516 1.00 92.00 112 HIS A C 1
ATOM 901 O O . HIS A 1 112 ? 15.359 -3.473 -9.496 1.00 92.00 112 HIS A O 1
ATOM 907 N N . THR A 1 113 ? 13.312 -4.386 -9.550 1.00 93.06 113 THR A N 1
ATOM 908 C CA . THR A 1 113 ? 13.823 -5.767 -9.594 1.00 93.06 113 THR A CA 1
ATOM 909 C C . THR A 1 113 ? 14.417 -6.099 -10.953 1.00 93.06 113 THR A C 1
ATOM 911 O O . THR A 1 113 ? 14.071 -5.508 -11.974 1.00 93.06 113 THR A O 1
ATOM 914 N N . LYS A 1 114 ? 15.366 -7.030 -10.985 1.00 93.12 114 LYS A N 1
ATOM 915 C CA . LYS A 1 114 ? 16.038 -7.437 -12.218 1.00 93.12 114 LYS A CA 1
ATOM 916 C C . LYS A 1 114 ? 15.019 -7.977 -13.250 1.00 93.12 114 LYS A C 1
ATOM 918 O O . LYS A 1 114 ? 14.338 -8.960 -12.942 1.00 93.12 114 LYS A O 1
ATOM 923 N N . PRO A 1 115 ? 14.959 -7.408 -14.473 1.00 92.94 115 PRO A N 1
ATOM 924 C CA . PRO A 1 115 ? 14.166 -7.948 -15.578 1.00 92.94 115 PRO A CA 1
ATOM 925 C C . PRO A 1 115 ? 14.527 -9.399 -15.909 1.00 92.94 115 PRO A C 1
ATOM 927 O O . PRO A 1 115 ? 15.662 -9.833 -15.680 1.00 92.94 115 PRO A O 1
ATOM 930 N N . GLY A 1 116 ? 13.583 -10.135 -16.493 1.00 91.50 116 GLY A N 1
ATOM 931 C CA . GLY A 1 116 ? 13.769 -11.531 -16.894 1.00 91.50 116 GLY A CA 1
ATOM 932 C C . GLY A 1 116 ? 13.542 -12.548 -15.776 1.00 91.50 116 GLY A C 1
ATOM 933 O O . GLY A 1 116 ? 13.877 -13.717 -15.953 1.00 91.50 116 GLY A O 1
ATOM 934 N N . THR A 1 117 ? 13.021 -12.124 -14.619 1.00 87.81 117 THR A N 1
ATOM 935 C CA . THR A 1 117 ? 12.706 -13.021 -13.491 1.00 87.81 117 THR A CA 1
ATOM 936 C C . THR A 1 117 ? 11.224 -13.397 -13.408 1.00 87.81 117 THR A C 1
ATOM 938 O O . THR A 1 117 ? 10.899 -14.353 -12.710 1.00 87.81 117 THR A O 1
ATOM 941 N N . GLY A 1 118 ? 10.357 -12.739 -14.189 1.00 93.94 118 GLY A N 1
ATOM 942 C CA . GLY A 1 118 ? 8.934 -13.063 -14.294 1.00 93.94 118 GLY A CA 1
ATOM 943 C C . GLY A 1 118 ? 8.104 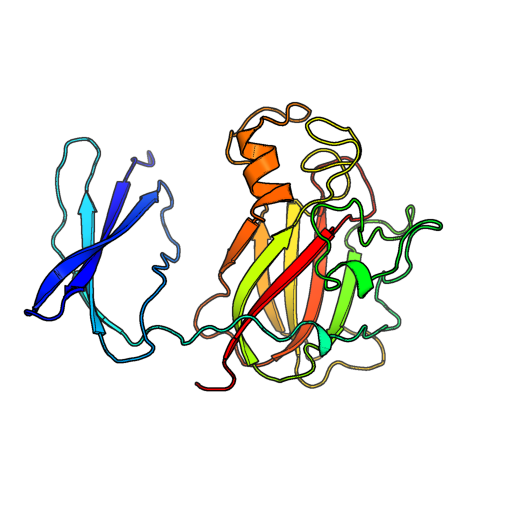-12.578 -13.106 1.00 93.94 118 GLY A C 1
ATOM 944 O O . GLY A 1 118 ? 8.627 -12.364 -12.019 1.00 93.94 118 GLY A O 1
ATOM 945 N N . LEU A 1 119 ? 6.791 -12.442 -13.317 1.00 96.38 119 LEU A N 1
ATOM 946 C CA . LEU A 1 119 ? 5.799 -12.277 -12.251 1.00 96.38 119 LEU A CA 1
ATOM 947 C C . LEU A 1 119 ? 5.137 -13.640 -11.946 1.00 96.38 119 LEU A C 1
ATOM 949 O O . LEU A 1 119 ? 4.956 -14.435 -12.874 1.00 96.38 119 LEU A O 1
ATOM 953 N N . PRO A 1 120 ? 4.731 -13.917 -10.692 1.00 97.19 120 PRO A N 1
ATOM 954 C CA . PRO A 1 120 ? 4.800 -13.024 -9.537 1.00 97.19 120 PRO A CA 1
ATOM 955 C C . PRO A 1 120 ? 6.219 -12.854 -8.979 1.00 97.19 120 PRO A C 1
ATOM 957 O O . PRO A 1 120 ? 7.049 -13.752 -9.077 1.00 97.19 120 PRO A O 1
ATOM 960 N N . GLN A 1 121 ? 6.460 -11.705 -8.350 1.00 96.75 121 GLN A N 1
ATOM 961 C CA . GLN A 1 121 ? 7.706 -11.367 -7.653 1.00 96.75 121 GLN A CA 1
ATOM 962 C C . GLN A 1 121 ? 7.422 -11.069 -6.191 1.00 96.75 121 GLN A C 1
ATOM 964 O O . GLN A 1 121 ? 6.386 -10.483 -5.883 1.00 96.75 121 GLN A O 1
ATOM 969 N N . TRP A 1 122 ? 8.334 -11.425 -5.292 1.00 97.50 122 TRP A N 1
ATOM 970 C CA . TRP A 1 122 ? 8.186 -11.102 -3.877 1.00 97.50 122 TRP A CA 1
ATOM 971 C C . TRP A 1 122 ? 9.508 -10.802 -3.194 1.00 97.50 122 TRP A C 1
ATOM 973 O O . TRP A 1 122 ? 10.569 -11.279 -3.591 1.00 97.50 122 TRP A O 1
ATOM 983 N N . PHE A 1 123 ? 9.430 -10.008 -2.138 1.00 97.69 123 PHE A N 1
ATOM 984 C CA . PHE A 1 123 ? 10.565 -9.657 -1.298 1.00 97.69 123 PHE A CA 1
ATOM 985 C C . PHE A 1 123 ? 10.119 -9.498 0.151 1.00 97.69 123 PHE A C 1
ATOM 987 O O . PHE A 1 123 ? 8.944 -9.242 0.431 1.00 97.69 123 PHE A O 1
ATOM 994 N N . THR A 1 124 ? 11.071 -9.641 1.067 1.00 98.38 124 THR A N 1
ATOM 995 C CA . THR A 1 124 ? 10.813 -9.646 2.504 1.00 98.38 124 THR A CA 1
ATOM 996 C C . THR A 1 124 ? 11.648 -8.589 3.223 1.00 98.38 124 THR A C 1
ATOM 998 O O . THR A 1 124 ? 12.818 -8.357 2.907 1.00 98.38 124 THR A O 1
ATOM 1001 N N . PHE A 1 125 ? 11.059 -7.952 4.232 1.00 98.31 125 PHE A N 1
ATOM 1002 C CA . PHE A 1 125 ? 11.748 -7.004 5.102 1.00 98.31 125 PHE A CA 1
ATOM 1003 C C . PHE A 1 125 ? 11.248 -7.093 6.551 1.00 98.31 125 PHE A C 1
ATOM 1005 O O . PHE A 1 125 ? 10.138 -7.541 6.837 1.00 98.31 125 PHE A O 1
ATOM 1012 N N . ASP A 1 126 ? 12.123 -6.710 7.476 1.00 98.38 126 ASP A N 1
ATOM 1013 C CA . ASP A 1 126 ? 11.866 -6.585 8.910 1.00 98.38 126 ASP A CA 1
ATOM 1014 C C . ASP A 1 126 ? 11.447 -5.143 9.207 1.00 98.38 126 ASP A C 1
ATOM 1016 O O . ASP A 1 126 ? 12.200 -4.223 8.890 1.00 98.38 126 ASP A O 1
ATOM 1020 N N . LEU A 1 127 ? 10.293 -4.938 9.850 1.00 98.06 127 LEU A N 1
ATOM 1021 C CA . LEU A 1 127 ? 9.852 -3.623 10.337 1.00 98.06 127 LEU A CA 1
ATOM 1022 C C . LEU A 1 127 ? 10.684 -3.133 11.540 1.00 98.06 127 LEU A C 1
ATOM 1024 O O . LEU A 1 127 ? 10.570 -1.987 11.973 1.00 98.06 127 LEU A O 1
ATOM 1028 N N . GLY A 1 128 ? 11.492 -4.013 12.135 1.00 97.12 128 GLY A N 1
ATOM 1029 C CA . GLY A 1 128 ? 12.279 -3.775 13.345 1.00 97.12 128 GLY A CA 1
ATOM 1030 C C . GLY A 1 128 ? 11.450 -3.809 14.632 1.00 97.12 128 GLY A C 1
ATOM 1031 O O . GLY A 1 128 ? 11.991 -3.637 15.727 1.00 97.12 128 GLY A O 1
ATOM 1032 N N . VAL A 1 129 ? 10.142 -4.031 14.516 1.00 96.06 129 VAL A N 1
ATOM 1033 C CA . VAL A 1 129 ? 9.178 -4.037 15.614 1.00 96.06 129 VAL A CA 1
ATOM 1034 C C . VAL A 1 129 ? 7.966 -4.894 15.240 1.00 96.06 129 VAL A C 1
ATOM 1036 O O . VAL A 1 129 ? 7.519 -4.862 14.101 1.00 96.06 129 VAL A O 1
ATOM 1039 N N . THR A 1 130 ? 7.426 -5.648 16.201 1.00 97.06 130 THR A N 1
ATOM 1040 C CA . THR A 1 130 ? 6.118 -6.309 16.067 1.00 97.06 130 THR A CA 1
ATOM 1041 C C . THR A 1 130 ? 5.006 -5.292 16.326 1.00 97.06 130 THR A C 1
ATOM 1043 O O . THR A 1 130 ? 4.965 -4.709 17.412 1.00 97.06 130 THR A O 1
ATOM 1046 N N . VAL A 1 131 ? 4.125 -5.067 15.350 1.00 94.88 131 VAL A N 1
ATOM 1047 C CA . VAL A 1 131 ? 3.079 -4.027 15.396 1.00 94.88 131 VAL A CA 1
ATOM 1048 C C . VAL A 1 131 ? 1.749 -4.524 14.838 1.00 94.88 131 VAL A C 1
ATOM 1050 O O . VAL A 1 131 ? 1.727 -5.406 13.980 1.00 94.88 131 VAL A O 1
ATOM 1053 N N . ASN A 1 132 ? 0.652 -3.937 15.318 1.00 93.75 132 ASN A N 1
ATOM 1054 C CA . ASN A 1 132 ? -0.662 -4.017 14.686 1.00 93.75 132 ASN A CA 1
ATOM 1055 C C . ASN A 1 132 ? -0.698 -2.983 13.553 1.00 93.75 132 ASN A C 1
ATOM 1057 O O . ASN A 1 132 ? -0.663 -1.783 13.829 1.00 93.75 132 ASN A O 1
ATOM 1061 N N . LEU A 1 133 ? -0.678 -3.434 12.298 1.00 94.69 133 LEU A N 1
ATOM 1062 C CA . LEU A 1 133 ? -0.702 -2.535 11.144 1.00 94.69 133 LEU A CA 1
ATOM 1063 C C . LEU A 1 133 ? -2.128 -2.043 10.892 1.00 94.69 133 LEU A C 1
ATOM 1065 O O . LEU A 1 133 ? -3.045 -2.848 10.779 1.00 94.69 133 LEU A O 1
ATOM 1069 N N . SER A 1 134 ? -2.297 -0.730 10.750 1.00 93.19 134 SER A N 1
ATOM 1070 C CA . SER A 1 134 ? -3.585 -0.116 10.400 1.00 93.19 134 SER A CA 1
ATOM 1071 C C . SER A 1 134 ? -3.694 0.156 8.903 1.00 93.19 134 SER A C 1
ATOM 1073 O O . SER A 1 134 ? -4.742 -0.056 8.298 1.00 93.19 134 SER A O 1
ATOM 1075 N N . ARG A 1 135 ? -2.599 0.607 8.287 1.00 94.50 135 ARG A N 1
ATOM 1076 C CA . ARG A 1 135 ? -2.511 0.893 6.855 1.00 94.50 135 ARG A CA 1
ATOM 1077 C C . ARG A 1 135 ? -1.070 0.943 6.381 1.00 94.50 135 ARG A C 1
ATOM 1079 O O . ARG A 1 135 ? -0.122 1.016 7.168 1.00 94.50 135 ARG A O 1
ATOM 1086 N N . PHE A 1 136 ? -0.921 1.012 5.073 1.00 97.62 136 PHE A N 1
ATOM 1087 C CA . PHE A 1 136 ? 0.315 1.428 4.442 1.00 97.62 136 PHE A CA 1
ATOM 1088 C C . PHE A 1 136 ? 0.020 2.349 3.267 1.00 97.62 136 PHE A C 1
ATOM 1090 O O . PHE A 1 136 ? -1.119 2.497 2.826 1.00 97.62 136 PHE A O 1
ATOM 1097 N N . LYS A 1 137 ? 1.073 2.985 2.780 1.00 97.69 137 LYS A N 1
ATOM 1098 C CA . LYS A 1 137 ? 1.049 3.833 1.607 1.00 97.69 137 LYS A CA 1
ATOM 1099 C C . LYS A 1 137 ? 2.079 3.340 0.618 1.00 97.69 137 LYS A C 1
ATOM 1101 O O . LYS A 1 137 ? 3.200 3.033 1.022 1.00 97.69 137 LYS A O 1
ATOM 1106 N N . PHE A 1 138 ? 1.695 3.285 -0.646 1.00 98.19 138 PHE A N 1
ATOM 1107 C CA . PHE A 1 138 ? 2.562 2.897 -1.746 1.00 98.19 138 PHE A CA 1
ATOM 1108 C C . PHE A 1 138 ? 2.732 4.068 -2.715 1.00 98.19 138 PHE A C 1
ATOM 1110 O O . PHE A 1 138 ? 1.762 4.655 -3.189 1.00 98.19 138 PHE A O 1
ATOM 1117 N N . TYR A 1 139 ? 3.989 4.400 -2.994 1.00 98.06 139 TYR A N 1
ATOM 1118 C CA . TYR A 1 139 ? 4.364 5.429 -3.951 1.00 98.06 139 TYR A CA 1
ATOM 1119 C C . TYR A 1 139 ? 4.910 4.809 -5.230 1.00 98.06 139 TYR A C 1
ATOM 1121 O O . TYR A 1 139 ? 5.841 3.991 -5.210 1.00 98.06 139 TYR A O 1
ATOM 1129 N N . HIS A 1 140 ? 4.347 5.252 -6.347 1.00 96.62 140 HIS A N 1
ATOM 1130 C CA . HIS A 1 140 ? 4.750 4.825 -7.676 1.00 96.62 140 HIS A CA 1
ATOM 1131 C C . HIS A 1 140 ? 6.046 5.502 -8.105 1.00 96.62 140 HIS A C 1
ATOM 1133 O O . HIS A 1 140 ? 6.425 6.572 -7.621 1.00 96.62 140 HIS A O 1
ATOM 1139 N N . ARG A 1 141 ? 6.716 4.893 -9.078 1.00 94.19 141 ARG A N 1
ATOM 1140 C CA . ARG A 1 141 ? 7.906 5.461 -9.697 1.00 94.19 141 ARG A CA 1
ATOM 1141 C C . ARG A 1 141 ? 7.579 6.775 -10.411 1.00 94.19 141 ARG A C 1
ATOM 1143 O O . ARG A 1 141 ? 6.704 6.840 -11.273 1.00 94.19 141 ARG A O 1
ATOM 1150 N N . LEU A 1 142 ? 8.386 7.797 -10.120 1.00 93.94 142 LEU A N 1
ATOM 1151 C CA . LEU A 1 142 ? 8.376 9.088 -10.817 1.00 93.94 142 LEU A CA 1
ATOM 1152 C C . LEU A 1 142 ? 8.624 8.948 -12.333 1.00 93.94 142 LEU A C 1
ATOM 1154 O O . LEU A 1 142 ? 7.955 9.596 -13.139 1.00 93.94 142 LEU A O 1
ATOM 1158 N N . GLY A 1 143 ? 9.595 8.110 -12.715 1.00 90.69 143 GLY A N 1
ATOM 1159 C CA . GLY A 1 143 ? 10.010 7.899 -14.107 1.00 90.69 143 GLY A CA 1
ATOM 1160 C C . GLY A 1 143 ? 10.569 9.175 -14.739 1.00 90.69 143 GLY A C 1
ATOM 1161 O O . GLY A 1 143 ? 11.148 10.020 -14.055 1.00 90.69 143 GLY A O 1
ATOM 1162 N N . GLY A 1 144 ? 10.342 9.353 -16.039 1.00 92.38 144 GLY A N 1
ATOM 1163 C CA . GLY A 1 144 ? 10.553 10.630 -16.733 1.00 92.38 144 GLY A CA 1
ATOM 1164 C C . GLY A 1 144 ? 9.543 11.738 -16.381 1.00 92.38 144 GLY A C 1
ATOM 1165 O O . GLY A 1 144 ? 9.505 12.754 -17.074 1.00 92.38 144 GLY A O 1
ATOM 1166 N N . GLY A 1 145 ? 8.705 11.550 -15.354 1.00 92.00 145 GLY A N 1
ATOM 1167 C CA . GLY A 1 145 ? 7.614 12.448 -14.974 1.00 92.00 145 GLY A CA 1
ATOM 1168 C C . GLY A 1 145 ? 6.249 11.997 -15.504 1.00 92.00 145 GLY A C 1
ATOM 1169 O O . GLY A 1 145 ? 6.069 10.854 -15.940 1.00 92.00 145 GLY A O 1
ATOM 1170 N N . GLN A 1 146 ? 5.266 12.901 -15.458 1.00 92.69 146 GLN A N 1
ATOM 1171 C CA . GLN A 1 146 ? 3.890 12.614 -15.870 1.00 92.69 146 GLN A CA 1
ATOM 1172 C C . GLN A 1 146 ? 3.827 12.112 -17.323 1.00 92.69 146 GLN A C 1
ATOM 1174 O O . GLN A 1 146 ? 4.323 12.760 -18.242 1.00 92.69 146 GLN A O 1
ATOM 1179 N N . GLY A 1 147 ? 3.174 10.964 -17.530 1.00 86.69 147 GLY A N 1
ATOM 1180 C CA . GLY A 1 147 ? 2.978 10.367 -18.856 1.00 86.69 147 GLY A CA 1
ATOM 1181 C C . GLY A 1 147 ? 4.200 9.641 -19.427 1.00 86.69 147 GLY A C 1
ATOM 1182 O O . GLY A 1 147 ? 4.142 9.171 -20.563 1.00 86.69 147 GLY A O 1
ATOM 1183 N N . SER A 1 148 ? 5.290 9.524 -18.663 1.00 89.94 148 SER A N 1
ATOM 1184 C CA . SER A 1 148 ? 6.446 8.718 -19.061 1.00 89.94 148 SER A CA 1
ATOM 1185 C C . SER A 1 148 ? 6.089 7.228 -19.154 1.00 89.94 148 SER A C 1
ATOM 1187 O O . SER A 1 148 ? 5.191 6.737 -18.468 1.00 89.94 148 SER A O 1
ATOM 1189 N N . THR A 1 149 ? 6.779 6.488 -20.025 1.00 87.69 149 THR A N 1
ATOM 1190 C CA . THR A 1 149 ? 6.551 5.041 -20.216 1.00 87.69 149 THR A CA 1
ATOM 1191 C C . THR A 1 149 ? 7.203 4.182 -19.133 1.00 87.69 149 THR A C 1
ATOM 1193 O O . THR A 1 149 ? 6.969 2.979 -19.083 1.00 87.69 149 THR A O 1
ATOM 1196 N N . ASP A 1 150 ? 8.059 4.780 -18.307 1.00 87.44 150 ASP A N 1
ATOM 1197 C CA . ASP A 1 150 ? 8.774 4.135 -17.207 1.00 87.44 150 ASP A CA 1
ATOM 1198 C C . ASP A 1 150 ? 8.312 4.633 -15.826 1.00 87.44 150 ASP A C 1
ATOM 1200 O O . ASP A 1 150 ? 8.975 4.344 -14.832 1.00 87.44 150 ASP A O 1
ATOM 1204 N N . GLY A 1 151 ? 7.210 5.387 -15.765 1.00 89.00 151 GLY A N 1
ATOM 1205 C CA . GLY A 1 151 ? 6.621 5.925 -14.538 1.00 89.00 151 GLY A CA 1
ATOM 1206 C C . GLY A 1 151 ? 5.263 5.306 -14.192 1.00 89.00 151 GLY A C 1
ATOM 1207 O O . GLY A 1 151 ? 4.848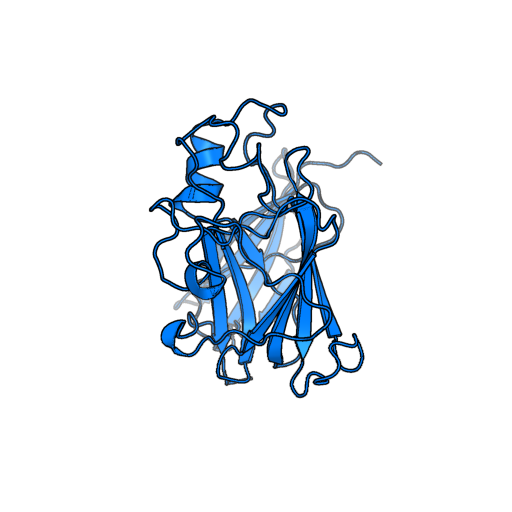 4.292 -14.763 1.00 89.00 151 GLY A O 1
ATOM 1208 N N . ALA A 1 152 ? 4.565 5.957 -13.259 1.00 93.62 152 ALA A N 1
ATOM 1209 C CA . ALA A 1 152 ? 3.285 5.504 -12.724 1.00 93.62 152 ALA A CA 1
ATOM 1210 C C . ALA A 1 152 ? 2.264 5.101 -13.810 1.00 93.62 152 ALA A C 1
ATOM 1212 O O . ALA A 1 152 ? 2.041 5.819 -14.786 1.00 93.62 152 ALA A O 1
ATOM 1213 N N . TYR A 1 153 ? 1.591 3.966 -13.591 1.00 94.69 153 TYR A N 1
ATOM 1214 C CA . TYR A 1 153 ? 0.516 3.399 -14.426 1.00 94.69 153 TYR A CA 1
ATOM 1215 C C . TYR A 1 153 ? 0.903 2.938 -15.840 1.00 94.69 153 TYR A C 1
ATOM 1217 O O . TYR A 1 153 ? 0.023 2.534 -16.607 1.00 94.69 153 TYR A O 1
ATOM 1225 N N . THR A 1 154 ? 2.182 2.977 -16.212 1.00 89.62 154 THR A N 1
ATOM 1226 C CA . THR A 1 154 ? 2.656 2.547 -17.542 1.00 89.62 154 THR A CA 1
ATOM 1227 C C . THR A 1 154 ? 3.759 1.494 -17.465 1.00 89.62 154 THR A C 1
ATOM 1229 O O . THR A 1 154 ? 3.882 0.686 -18.389 1.00 89.62 154 THR A O 1
ATOM 1232 N N . GLY A 1 155 ? 4.522 1.472 -16.367 1.00 89.12 155 GLY A N 1
ATOM 1233 C CA . GLY A 1 155 ? 5.664 0.586 -16.162 1.00 89.12 155 GLY A CA 1
ATOM 1234 C C . GLY A 1 155 ? 5.415 -0.577 -15.197 1.00 89.12 155 GLY A C 1
ATOM 1235 O O . GLY A 1 155 ? 4.368 -1.224 -15.196 1.00 89.12 155 GLY A O 1
ATOM 1236 N N . GLY A 1 156 ? 6.431 -0.869 -14.389 1.00 93.50 156 GLY A N 1
ATOM 1237 C CA . GLY A 1 156 ? 6.470 -1.981 -13.441 1.00 93.50 156 GLY A CA 1
ATOM 1238 C C . GLY A 1 156 ? 5.774 -1.691 -12.113 1.00 93.50 156 GLY A C 1
ATOM 1239 O O . GLY A 1 156 ? 5.901 -2.484 -11.187 1.00 93.50 156 GLY A O 1
ATOM 1240 N N . ASP A 1 157 ? 5.073 -0.571 -11.958 1.00 94.69 157 ASP A N 1
ATOM 1241 C CA . ASP A 1 157 ? 4.371 -0.293 -10.706 1.00 94.69 157 ASP A CA 1
ATOM 1242 C C . ASP A 1 157 ? 3.316 -1.382 -10.431 1.00 94.69 157 ASP A C 1
ATOM 1244 O O . ASP A 1 157 ? 2.516 -1.696 -11.327 1.00 94.69 157 ASP A O 1
ATOM 1248 N N . PRO A 1 158 ? 3.313 -1.990 -9.230 1.00 97.00 158 PRO A N 1
ATOM 1249 C CA . PRO A 1 158 ? 2.317 -2.972 -8.833 1.00 97.00 158 PRO A CA 1
ATOM 1250 C C . PRO A 1 158 ? 0.883 -2.497 -9.084 1.00 97.00 158 PRO A C 1
ATOM 1252 O O . PRO A 1 158 ? 0.471 -1.433 -8.636 1.00 97.00 158 PRO A O 1
ATOM 1255 N N . LYS A 1 159 ? 0.114 -3.327 -9.792 1.00 97.00 159 LYS A N 1
ATOM 1256 C CA . LYS A 1 159 ? -1.330 -3.166 -9.981 1.00 97.00 159 LYS A CA 1
ATOM 1257 C C . LYS A 1 159 ? -2.115 -4.097 -9.072 1.00 97.00 159 LYS A C 1
ATOM 1259 O O . LYS A 1 159 ? -3.073 -3.652 -8.467 1.00 97.00 159 LYS A O 1
ATOM 1264 N N . ILE A 1 160 ? -1.735 -5.375 -9.009 1.00 98.25 160 ILE A N 1
ATOM 1265 C CA . ILE A 1 160 ? -2.312 -6.362 -8.085 1.00 98.25 160 ILE A CA 1
ATOM 1266 C C . ILE A 1 160 ? -1.176 -6.950 -7.275 1.00 98.25 160 ILE A C 1
ATOM 1268 O O . ILE A 1 160 ? -0.203 -7.457 -7.850 1.00 98.25 160 ILE A O 1
ATOM 1272 N N . PHE A 1 161 ? -1.302 -6.890 -5.961 1.00 98.62 161 PHE A N 1
ATOM 1273 C CA . PHE A 1 161 ? -0.273 -7.361 -5.055 1.00 98.62 161 PHE A CA 1
ATOM 1274 C C . PHE A 1 161 ? -0.876 -7.837 -3.737 1.00 98.62 161 PHE A C 1
ATOM 1276 O O . PHE A 1 161 ? -1.986 -7.475 -3.368 1.00 98.62 161 PHE A O 1
ATOM 1283 N N . GLU A 1 162 ? -0.131 -8.673 -3.034 1.00 98.75 162 GLU A N 1
ATOM 1284 C CA . GLU A 1 162 ? -0.508 -9.247 -1.751 1.00 98.75 162 GLU A CA 1
ATOM 1285 C C . GLU A 1 162 ? 0.508 -8.827 -0.691 1.00 98.75 162 GLU A C 1
ATOM 1287 O O . GLU A 1 162 ? 1.714 -8.738 -0.957 1.00 98.75 162 GLU A O 1
ATOM 1292 N N . LEU A 1 163 ? 0.015 -8.619 0.526 1.00 98.62 163 LEU A N 1
ATOM 1293 C CA . LEU A 1 163 ? 0.844 -8.402 1.701 1.00 98.62 163 LEU A CA 1
ATOM 1294 C C . LEU A 1 163 ? 0.699 -9.590 2.649 1.00 98.62 163 LEU A C 1
ATOM 1296 O O . LEU A 1 163 ? -0.415 -10.012 2.957 1.00 98.62 163 LEU A O 1
ATOM 1300 N N . TYR A 1 164 ? 1.822 -10.107 3.136 1.00 98.75 164 TYR A N 1
ATOM 1301 C CA . TYR A 1 164 ? 1.863 -11.196 4.106 1.00 98.75 164 TYR A CA 1
ATOM 1302 C C . TYR A 1 164 ? 2.618 -10.778 5.362 1.00 98.75 164 TYR A C 1
ATOM 1304 O O . TYR A 1 164 ? 3.608 -10.044 5.287 1.00 98.75 164 TYR A O 1
ATOM 1312 N N . GLY A 1 165 ? 2.178 -11.303 6.501 1.00 98.44 165 GLY A N 1
ATOM 1313 C CA . GLY A 1 165 ? 2.779 -11.084 7.807 1.00 98.44 165 GLY A CA 1
ATOM 1314 C C . GLY A 1 165 ? 3.386 -12.356 8.396 1.00 98.44 165 GLY A C 1
ATOM 1315 O O . GLY A 1 165 ? 2.872 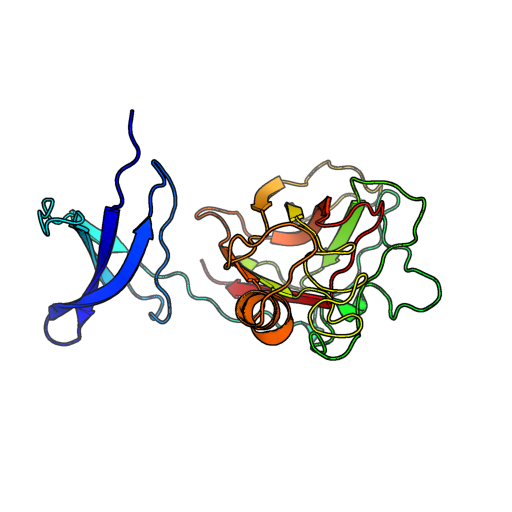-13.459 8.204 1.00 98.44 165 GLY A O 1
ATOM 1316 N N . SER A 1 166 ? 4.493 -12.206 9.125 1.00 98.44 166 SER A N 1
ATOM 1317 C CA . SER A 1 166 ? 5.059 -13.264 9.967 1.00 98.44 166 SER A CA 1
ATOM 1318 C C . SER A 1 166 ? 5.793 -12.687 11.182 1.00 98.44 166 SER A C 1
ATOM 1320 O O . SER A 1 166 ? 6.271 -11.550 11.174 1.00 98.44 166 SER A O 1
ATOM 1322 N N . ASN A 1 167 ? 5.918 -13.491 12.240 1.00 97.94 167 ASN A N 1
ATOM 1323 C CA . ASN A 1 167 ? 6.791 -13.211 13.388 1.00 97.94 167 ASN A CA 1
ATOM 1324 C C . ASN A 1 167 ? 8.008 -14.145 13.458 1.00 97.94 167 ASN A C 1
ATOM 1326 O O . ASN A 1 167 ? 8.909 -13.905 14.258 1.00 97.94 167 ASN A O 1
ATOM 1330 N N . ASN A 1 168 ? 8.050 -15.192 12.632 1.00 96.56 168 ASN A N 1
ATOM 1331 C CA . ASN A 1 168 ? 9.146 -16.157 12.601 1.00 96.56 168 ASN A CA 1
ATOM 1332 C C . ASN A 1 168 ? 9.298 -16.747 11.185 1.00 96.56 168 ASN A C 1
ATOM 1334 O O . ASN A 1 168 ? 9.000 -17.927 10.979 1.00 96.56 168 ASN A O 1
ATOM 1338 N N . PRO A 1 169 ? 9.694 -15.929 10.191 1.00 96.56 169 PRO A N 1
ATOM 1339 C CA . PRO A 1 169 ? 9.774 -16.378 8.810 1.00 96.56 169 PRO A CA 1
ATOM 1340 C C . PRO A 1 169 ? 10.883 -17.431 8.640 1.00 96.56 169 PRO A C 1
ATOM 1342 O O . PRO A 1 169 ? 11.999 -17.255 9.152 1.00 96.56 169 PRO A O 1
ATOM 1345 N N . PRO A 1 170 ? 10.617 -18.522 7.904 1.00 95.88 170 PRO A N 1
ATOM 1346 C CA . PRO A 1 170 ? 11.580 -19.595 7.726 1.00 95.88 170 PRO A CA 1
ATOM 1347 C C . PRO A 1 170 ? 12.732 -19.131 6.827 1.00 95.88 170 PRO A C 1
ATOM 1349 O O . PRO A 1 170 ? 12.538 -18.507 5.784 1.00 95.88 170 PRO A O 1
ATOM 1352 N N . GLN A 1 171 ? 13.962 -19.449 7.234 1.00 95.94 171 GLN A N 1
ATOM 1353 C CA . GLN A 1 171 ? 15.178 -19.005 6.538 1.00 95.94 171 GLN A CA 1
ATOM 1354 C C . GLN A 1 171 ? 15.403 -19.713 5.193 1.00 95.94 171 GLN A C 1
ATOM 1356 O O . GLN A 1 171 ? 16.214 -19.265 4.387 1.00 95.94 171 GLN A O 1
ATOM 1361 N N . ASP A 1 172 ? 14.675 -20.800 4.932 1.00 96.56 172 ASP A N 1
ATOM 1362 C CA . ASP A 1 172 ? 14.684 -21.503 3.646 1.00 96.56 172 ASP A CA 1
ATOM 1363 C C . ASP A 1 172 ? 13.895 -20.766 2.546 1.00 96.56 172 ASP A C 1
ATOM 1365 O O . ASP A 1 172 ? 13.957 -21.146 1.378 1.00 96.56 172 ASP A O 1
ATOM 1369 N N . GLY A 1 173 ? 13.180 -19.692 2.904 1.00 95.88 173 GLY A N 1
ATOM 1370 C CA . GLY A 1 173 ? 12.360 -18.889 1.999 1.00 95.88 173 GLY A CA 1
ATOM 1371 C C . GLY A 1 173 ? 10.958 -19.435 1.755 1.00 95.88 173 GLY A C 1
ATOM 1372 O O . GLY A 1 173 ? 10.154 -18.764 1.107 1.00 95.88 173 GLY A O 1
ATOM 1373 N N . SER A 1 174 ? 10.611 -20.589 2.325 1.00 97.31 174 SER A N 1
ATOM 1374 C CA . SER A 1 174 ? 9.283 -21.175 2.173 1.00 97.31 174 SER A CA 1
ATOM 1375 C C . SER A 1 174 ? 8.163 -20.239 2.653 1.00 97.31 174 SER A C 1
ATOM 1377 O O . SER A 1 174 ? 8.362 -19.263 3.381 1.00 97.31 174 SER A O 1
ATOM 1379 N N . TRP A 1 175 ? 6.944 -20.534 2.208 1.00 97.44 175 TRP A N 1
ATOM 1380 C CA . TRP A 1 175 ? 5.737 -19.807 2.610 1.00 97.44 175 TRP A CA 1
ATOM 1381 C C . TRP A 1 175 ? 5.182 -20.270 3.965 1.00 97.44 175 TRP A C 1
ATOM 1383 O O . TRP A 1 175 ? 4.198 -19.722 4.451 1.00 97.44 175 TRP A O 1
ATOM 1393 N N . THR A 1 176 ? 5.813 -21.255 4.604 1.00 96.44 176 THR A N 1
ATOM 1394 C CA . THR A 1 176 ? 5.411 -21.743 5.926 1.00 96.44 176 THR A CA 1
ATOM 1395 C C . THR A 1 176 ? 5.493 -20.618 6.957 1.00 96.44 176 THR A C 1
ATOM 1397 O O . THR A 1 176 ? 6.505 -19.931 7.040 1.00 96.44 176 THR A O 1
ATOM 1400 N N . GLY A 1 177 ? 4.444 -20.431 7.762 1.00 94.69 177 GLY A N 1
ATOM 1401 C CA . GLY A 1 177 ? 4.419 -19.391 8.799 1.00 94.69 177 GLY A CA 1
ATOM 1402 C C . GLY A 1 177 ? 4.211 -17.966 8.275 1.00 94.69 177 GLY A C 1
ATOM 1403 O O . GLY A 1 177 ? 4.394 -17.017 9.039 1.00 94.69 177 GLY A O 1
ATOM 1404 N N . TRP A 1 178 ? 3.846 -17.814 6.999 1.00 98.25 178 TRP A N 1
ATOM 1405 C CA . TRP A 1 178 ? 3.322 -16.572 6.440 1.00 98.25 178 TRP A CA 1
ATOM 1406 C C . TRP A 1 178 ? 1.799 -16.603 6.429 1.00 98.25 178 TRP A C 1
ATOM 1408 O O . TRP A 1 178 ? 1.193 -17.567 5.962 1.00 98.25 178 TRP A O 1
ATOM 1418 N N . GLU A 1 179 ? 1.191 -15.524 6.902 1.00 98.38 179 GLU A N 1
ATOM 1419 C CA . GLU A 1 179 ? -0.255 -15.325 6.890 1.00 98.38 179 GLU A CA 1
ATOM 1420 C C . GLU A 1 179 ? -0.592 -14.199 5.914 1.00 98.38 179 GLU A C 1
ATOM 1422 O O . GLU A 1 179 ? 0.073 -13.161 5.898 1.00 98.38 179 GLU A O 1
ATOM 1427 N N . LEU A 1 180 ? -1.588 -14.423 5.055 1.00 98.38 180 LEU A N 1
ATOM 1428 C CA . LEU A 1 180 ? -2.060 -13.396 4.130 1.00 98.38 180 LEU A CA 1
ATOM 1429 C C . LEU A 1 180 ? -2.769 -12.306 4.932 1.00 98.38 180 LEU A C 1
ATOM 1431 O O . LEU A 1 180 ? -3.743 -12.593 5.624 1.00 98.38 180 LEU A O 1
ATOM 1435 N N . ILE A 1 181 ? -2.300 -11.068 4.797 1.00 98.12 181 ILE A N 1
ATOM 1436 C CA . ILE A 1 181 ? -2.977 -9.898 5.353 1.00 98.12 181 ILE A CA 1
ATOM 1437 C C . ILE A 1 181 ? -4.131 -9.519 4.424 1.00 98.12 181 ILE A C 1
ATOM 1439 O O . ILE A 1 181 ? -5.283 -9.493 4.846 1.00 98.12 181 ILE A O 1
ATOM 1443 N N . ALA A 1 182 ? -3.827 -9.262 3.148 1.00 97.81 182 ALA A N 1
ATOM 1444 C CA . ALA A 1 182 ? -4.820 -9.002 2.108 1.00 97.81 182 ALA A CA 1
ATOM 1445 C C . ALA A 1 182 ? -4.192 -8.991 0.706 1.00 97.81 182 ALA A C 1
ATOM 1447 O O . ALA A 1 182 ? -2.975 -8.848 0.547 1.00 97.81 182 ALA A O 1
ATOM 1448 N N . GLU A 1 183 ? -5.057 -9.112 -0.302 1.00 98.31 183 GLU A N 1
ATOM 1449 C CA . GLU A 1 183 ? -4.781 -8.721 -1.685 1.00 98.31 183 GLU A CA 1
ATOM 1450 C C . GLU A 1 183 ? -5.279 -7.286 -1.911 1.00 98.31 183 GLU A C 1
ATOM 1452 O O . GLU A 1 183 ? -6.360 -6.911 -1.451 1.00 98.31 183 GLU A O 1
ATOM 1457 N N . PHE A 1 184 ? -4.490 -6.497 -2.631 1.00 97.94 184 PHE A N 1
ATOM 1458 C CA . PHE A 1 184 ? -4.739 -5.095 -2.928 1.00 97.94 184 PHE A CA 1
ATOM 1459 C C . PHE A 1 184 ? -4.671 -4.838 -4.435 1.00 97.94 184 PHE A C 1
ATOM 1461 O O . PHE A 1 184 ? -3.891 -5.461 -5.164 1.00 97.94 184 PHE A O 1
ATOM 1468 N N . GLU A 1 185 ? -5.472 -3.875 -4.889 1.00 97.56 185 GLU A N 1
ATOM 1469 C CA . GLU A 1 185 ? -5.435 -3.347 -6.250 1.00 97.56 185 GLU A CA 1
ATOM 1470 C C . GLU A 1 185 ? -5.122 -1.850 -6.211 1.00 97.56 185 GLU A C 1
ATOM 1472 O O . GLU A 1 185 ? -5.870 -1.085 -5.603 1.00 97.56 185 GLU A O 1
ATOM 1477 N N . SER A 1 186 ? -4.037 -1.439 -6.875 1.00 96.50 186 SER A N 1
ATOM 1478 C CA . SER A 1 186 ? -3.775 -0.022 -7.151 1.00 96.50 186 SER A CA 1
ATOM 1479 C C . SER A 1 186 ? -4.812 0.492 -8.140 1.00 96.50 186 SER A C 1
ATOM 1481 O O . SER A 1 186 ? -5.176 -0.192 -9.108 1.00 96.50 186 SER A O 1
ATOM 1483 N N . ILE A 1 187 ? -5.297 1.705 -7.887 1.00 93.31 187 ILE A N 1
ATOM 1484 C CA . ILE A 1 187 ? -6.362 2.324 -8.669 1.00 93.31 187 ILE A CA 1
ATOM 1485 C C . ILE A 1 187 ? -5.865 3.588 -9.341 1.00 93.31 187 ILE A C 1
ATOM 1487 O O . ILE A 1 187 ? -5.130 4.381 -8.775 1.00 93.31 187 ILE A O 1
ATOM 1491 N N . LYS A 1 188 ? -6.342 3.802 -10.562 1.00 92.62 188 LYS A N 1
ATOM 1492 C CA . LYS A 1 188 ? -6.104 5.035 -11.296 1.00 92.62 188 LYS A CA 1
ATOM 1493 C C . LYS A 1 188 ? -7.331 5.943 -11.160 1.00 92.62 188 LYS A C 1
ATOM 1495 O O . LYS A 1 188 ? -8.353 5.610 -11.773 1.00 92.62 188 LYS A O 1
ATOM 1500 N N . PRO A 1 189 ? -7.265 7.046 -10.389 1.00 91.31 189 PRO A N 1
ATOM 1501 C CA . PRO A 1 189 ? -8.438 7.835 -10.005 1.00 91.31 189 PRO A CA 1
ATOM 1502 C C . PRO A 1 189 ? -9.264 8.326 -11.191 1.00 91.31 189 PRO A C 1
ATOM 1504 O O . PRO A 1 189 ? -10.489 8.223 -11.177 1.00 91.31 189 PRO A O 1
ATOM 1507 N N . SER A 1 190 ? -8.601 8.787 -12.256 1.00 92.62 190 SER A N 1
ATOM 1508 C CA . SER A 1 190 ? -9.297 9.367 -13.408 1.00 92.62 190 SER A CA 1
ATOM 1509 C C . SER A 1 190 ? -10.081 8.346 -14.238 1.00 92.62 190 SER A C 1
ATOM 1511 O O . SER A 1 190 ? -10.882 8.728 -15.091 1.00 92.62 190 SER A O 1
ATOM 1513 N N . GLY A 1 191 ? -9.797 7.045 -14.086 1.00 91.06 191 GLY A N 1
ATOM 1514 C CA . GLY A 1 191 ? -10.324 5.997 -14.966 1.00 91.06 191 GLY A CA 1
ATOM 1515 C C . GLY A 1 191 ? -9.882 6.119 -16.434 1.00 91.06 191 GLY A C 1
ATOM 1516 O O . GLY A 1 191 ? -10.406 5.406 -17.291 1.00 91.06 191 GLY A O 1
ATOM 1517 N N . SER A 1 192 ? -8.928 7.005 -16.747 1.00 90.88 192 SER A N 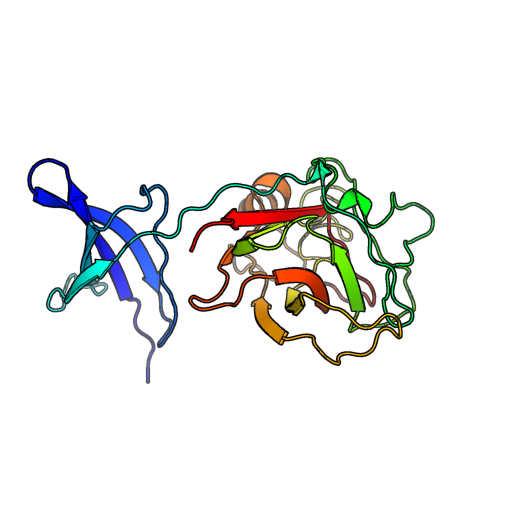1
ATOM 1518 C CA . SER A 1 192 ? -8.474 7.243 -18.121 1.00 90.88 192 SER A CA 1
ATOM 1519 C C . SER A 1 192 ? -7.851 5.981 -18.737 1.00 90.88 192 SER A C 1
ATOM 1521 O O . SER A 1 192 ? -7.214 5.202 -18.014 1.00 90.88 192 SER A O 1
ATOM 1523 N N . PRO A 1 193 ? -7.937 5.790 -20.069 1.00 89.06 193 PRO A N 1
ATOM 1524 C CA . PRO A 1 193 ? -7.369 4.626 -20.747 1.00 89.06 193 PRO A CA 1
ATOM 1525 C C . PRO A 1 193 ? -5.873 4.409 -20.470 1.00 89.06 193 PRO A C 1
ATOM 1527 O O . PRO A 1 193 ? -5.129 5.334 -20.119 1.00 89.06 193 PRO A O 1
ATOM 1530 N N . THR A 1 194 ? -5.417 3.169 -20.658 1.00 84.06 194 THR A N 1
ATOM 1531 C CA . THR A 1 194 ? -3.991 2.814 -20.606 1.00 84.06 194 THR A CA 1
ATOM 1532 C C . THR A 1 194 ? -3.183 3.706 -21.551 1.00 84.06 194 THR A C 1
ATOM 1534 O O . THR A 1 194 ? -3.589 3.943 -22.685 1.00 84.06 194 THR A O 1
ATOM 1537 N N . GLY A 1 195 ? -2.038 4.207 -21.081 1.00 84.31 195 GLY A N 1
ATOM 1538 C CA . GLY A 1 195 ? -1.180 5.127 -21.836 1.00 84.31 195 GLY A CA 1
ATOM 1539 C C . GLY A 1 195 ? -1.511 6.615 -21.666 1.00 84.31 195 GLY A C 1
ATOM 1540 O O . GLY A 1 195 ? -0.758 7.452 -22.150 1.00 84.31 195 GLY A O 1
ATOM 1541 N N . THR A 1 196 ? -2.589 6.980 -20.964 1.00 92.00 196 THR A N 1
ATOM 1542 C CA . THR A 1 196 ? -2.907 8.385 -20.638 1.00 92.00 196 THR A CA 1
ATOM 1543 C C . THR A 1 196 ? -2.856 8.614 -19.135 1.00 92.00 196 THR A C 1
ATOM 1545 O O . THR A 1 196 ? -3.765 8.183 -18.444 1.00 92.00 196 THR A O 1
ATOM 1548 N N . VAL A 1 197 ? -1.837 9.293 -18.608 1.00 94.81 197 VAL A N 1
ATOM 1549 C CA . VAL A 1 197 ? -1.744 9.626 -17.172 1.00 94.81 197 VAL A CA 1
ATOM 1550 C C . VAL A 1 197 ? -2.112 11.094 -16.967 1.00 94.81 197 VAL A C 1
ATOM 1552 O O . VAL A 1 197 ? -1.406 11.991 -17.435 1.00 94.81 197 VAL A O 1
ATOM 1555 N N . THR A 1 198 ? -3.234 11.346 -16.296 1.00 95.50 198 THR A N 1
ATOM 1556 C CA . THR A 1 198 ? -3.687 12.708 -15.979 1.00 95.50 198 THR A CA 1
ATOM 1557 C C . THR A 1 198 ? -2.876 13.308 -14.830 1.00 95.50 198 THR A C 1
ATOM 1559 O O . THR A 1 198 ? -2.123 12.612 -14.148 1.00 95.50 198 THR A O 1
ATOM 1562 N N . THR A 1 199 ? -3.008 14.618 -14.614 1.00 96.44 199 THR A N 1
ATOM 1563 C CA . THR A 1 199 ? -2.312 15.291 -13.508 1.00 96.44 199 THR A CA 1
ATOM 1564 C C . THR A 1 199 ? -2.842 14.820 -12.156 1.00 96.44 199 THR A C 1
ATOM 1566 O O . THR A 1 199 ? -2.056 14.670 -11.229 1.00 96.44 199 THR A O 1
ATOM 1569 N N . GLU A 1 200 ? -4.139 14.512 -12.068 1.00 95.69 200 GLU A N 1
ATOM 1570 C CA . GLU A 1 200 ? -4.757 13.893 -10.891 1.00 95.69 200 GLU A CA 1
ATOM 1571 C C . GLU A 1 200 ? -4.136 12.524 -10.592 1.00 95.69 200 GLU A C 1
ATOM 1573 O O . GLU A 1 200 ? -3.704 12.285 -9.469 1.00 95.69 200 GLU A O 1
ATOM 1578 N N . ASP A 1 201 ? -4.007 11.659 -11.606 1.00 96.06 201 ASP A N 1
ATOM 1579 C CA . ASP A 1 201 ? -3.404 10.332 -11.432 1.00 96.06 201 ASP A CA 1
ATOM 1580 C C . ASP A 1 201 ? -1.960 10.434 -10.923 1.00 96.06 201 ASP A C 1
ATOM 1582 O O . ASP A 1 201 ? -1.558 9.711 -10.011 1.00 96.06 201 ASP A O 1
ATOM 1586 N N . PHE A 1 202 ? -1.171 11.328 -11.526 1.00 95.88 202 PHE A N 1
ATOM 1587 C CA . PHE A 1 202 ? 0.234 11.514 -11.176 1.00 95.88 202 PHE A CA 1
ATOM 1588 C C . PHE A 1 202 ? 0.402 12.089 -9.767 1.00 95.88 202 PHE A C 1
ATOM 1590 O O . PHE A 1 202 ? 1.219 11.585 -8.998 1.00 95.88 202 PHE A O 1
ATOM 1597 N N . GLN A 1 203 ? -0.389 13.104 -9.410 1.00 96.62 203 GLN A N 1
ATOM 1598 C CA . GLN A 1 203 ? -0.393 13.673 -8.065 1.00 96.62 203 GLN A CA 1
ATOM 1599 C C . GLN A 1 203 ? -0.746 12.600 -7.024 1.00 96.62 203 GLN A C 1
ATOM 1601 O O . GLN A 1 203 ? 0.001 12.422 -6.063 1.00 96.62 203 GLN A O 1
ATOM 1606 N N . PHE A 1 204 ? -1.804 11.823 -7.273 1.00 96.38 204 PHE A N 1
ATOM 1607 C CA . PHE A 1 204 ? -2.257 10.750 -6.388 1.00 96.38 204 PHE A CA 1
ATOM 1608 C C . PHE A 1 204 ? -1.190 9.666 -6.173 1.00 96.38 204 PHE A C 1
ATOM 1610 O O . PHE A 1 204 ? -0.859 9.355 -5.035 1.00 96.38 204 PHE A O 1
ATOM 1617 N N . ALA A 1 205 ? -0.603 9.117 -7.240 1.00 96.56 205 ALA A N 1
ATOM 1618 C CA . ALA A 1 205 ? 0.299 7.966 -7.119 1.00 96.56 205 ALA A CA 1
ATOM 1619 C C . ALA A 1 205 ? 1.759 8.320 -6.791 1.00 96.56 205 ALA A C 1
ATOM 1621 O O . ALA A 1 205 ? 2.442 7.548 -6.116 1.00 96.56 205 ALA A O 1
ATOM 1622 N N . VAL A 1 206 ? 2.268 9.451 -7.294 1.00 96.94 206 VAL A N 1
ATOM 1623 C CA . VAL A 1 206 ? 3.700 9.796 -7.210 1.00 96.94 206 VAL A CA 1
ATOM 1624 C C . VAL A 1 206 ? 3.983 10.805 -6.105 1.00 96.94 206 VAL A C 1
ATOM 1626 O O . VAL A 1 206 ? 5.027 10.722 -5.466 1.00 96.94 206 VAL A O 1
ATOM 1629 N N . VAL A 1 207 ? 3.087 11.764 -5.862 1.00 96.00 207 VAL A N 1
ATOM 1630 C CA . VAL A 1 207 ? 3.338 12.842 -4.893 1.00 96.00 207 VAL A CA 1
ATOM 1631 C C . VAL A 1 207 ? 2.694 12.526 -3.547 1.00 96.00 207 VAL A C 1
ATOM 1633 O O . VAL A 1 207 ? 3.388 12.552 -2.527 1.00 96.00 207 VAL A O 1
ATOM 1636 N N . ASP A 1 208 ? 1.405 12.185 -3.556 1.00 96.62 208 ASP A N 1
ATOM 1637 C CA . ASP A 1 208 ? 0.608 11.955 -2.348 1.00 96.62 208 ASP A CA 1
ATOM 1638 C C . ASP A 1 208 ? 0.706 10.508 -1.851 1.00 96.62 208 ASP A C 1
ATOM 1640 O O . ASP A 1 208 ? 0.709 10.289 -0.637 1.00 96.62 208 ASP A O 1
ATOM 1644 N N . GLY A 1 209 ? 0.847 9.555 -2.779 1.00 97.00 209 GLY A N 1
ATOM 1645 C CA . GLY A 1 209 ? 0.918 8.109 -2.563 1.00 97.00 209 GLY A CA 1
ATOM 1646 C C . GLY A 1 209 ? -0.450 7.469 -2.326 1.00 97.00 209 GLY A C 1
ATOM 1647 O O . GLY A 1 209 ? -1.325 8.058 -1.690 1.00 97.00 209 GLY A O 1
ATOM 1648 N N . GLU A 1 210 ? -0.609 6.231 -2.793 1.00 96.81 210 GLU A N 1
ATOM 1649 C CA . GLU A 1 210 ? -1.845 5.460 -2.654 1.00 96.81 210 GLU A CA 1
ATOM 1650 C C . GLU A 1 210 ? -1.971 4.887 -1.234 1.00 96.81 210 GLU A C 1
ATOM 1652 O O . GLU A 1 210 ? -1.099 4.138 -0.787 1.00 96.81 210 GLU A O 1
ATOM 1657 N N . ASP A 1 211 ? -3.046 5.229 -0.519 1.00 94.56 211 ASP A N 1
ATOM 1658 C CA . ASP A 1 211 ? -3.350 4.685 0.809 1.00 94.56 211 ASP A CA 1
ATOM 1659 C C . ASP A 1 211 ? -4.101 3.345 0.712 1.00 94.56 211 ASP A C 1
ATOM 1661 O O . ASP A 1 211 ? -5.105 3.220 0.008 1.00 94.56 211 ASP A O 1
ATOM 1665 N N . PHE A 1 212 ? -3.647 2.360 1.488 1.00 95.50 212 PHE A N 1
ATOM 1666 C CA . PHE A 1 212 ? -4.232 1.024 1.577 1.00 95.50 212 PHE A CA 1
ATOM 1667 C C . PHE A 1 212 ? -4.480 0.636 3.032 1.00 95.50 212 PHE A C 1
ATOM 1669 O O . PHE A 1 212 ? -3.548 0.555 3.835 1.00 95.50 212 PHE A O 1
ATOM 1676 N N . ASP A 1 213 ? -5.735 0.352 3.363 1.00 93.50 213 ASP A N 1
ATOM 1677 C CA . ASP A 1 213 ? -6.132 -0.053 4.709 1.00 93.50 213 ASP A CA 1
ATOM 1678 C C . ASP A 1 213 ? -5.881 -1.539 4.959 1.00 93.50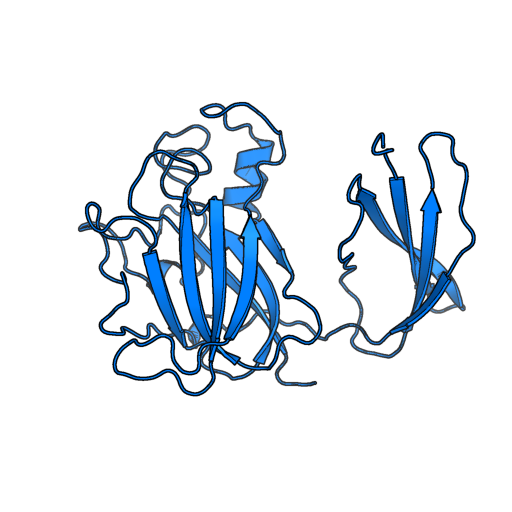 213 ASP A C 1
ATOM 1680 O O . ASP A 1 213 ? -6.236 -2.395 4.146 1.00 93.50 213 ASP A O 1
ATOM 1684 N N . ILE A 1 214 ? -5.306 -1.852 6.117 1.00 94.25 214 ILE A N 1
ATOM 1685 C CA . ILE A 1 214 ? -5.163 -3.229 6.579 1.00 94.25 214 ILE A CA 1
ATOM 1686 C C . ILE A 1 214 ? -6.502 -3.700 7.168 1.00 94.25 214 ILE A C 1
ATOM 1688 O O . ILE A 1 214 ? -7.126 -2.959 7.932 1.00 94.25 214 ILE A O 1
ATOM 1692 N N . PRO A 1 215 ? -6.971 -4.922 6.844 1.00 91.31 215 PRO A N 1
ATOM 1693 C CA . PRO A 1 215 ? -8.223 -5.431 7.388 1.00 91.31 215 PRO A CA 1
ATOM 1694 C C . PRO A 1 215 ? -8.238 -5.444 8.927 1.00 91.31 215 PRO A C 1
ATOM 1696 O O . PRO A 1 215 ? -7.267 -5.895 9.548 1.00 91.31 215 PRO A O 1
ATOM 1699 N N . PRO A 1 216 ? -9.344 -5.022 9.567 1.00 85.88 216 PRO A N 1
ATOM 1700 C CA . PRO A 1 216 ? -9.496 -5.139 11.011 1.00 85.88 216 PRO A CA 1
ATOM 1701 C C . PRO A 1 216 ? -9.328 -6.586 11.490 1.00 85.88 216 PRO A C 1
ATOM 1703 O O . PRO A 1 216 ? -9.776 -7.525 10.834 1.00 85.88 216 PRO A O 1
ATOM 1706 N N . GLY A 1 217 ? -8.704 -6.767 12.655 1.00 87.88 217 GLY A N 1
ATOM 1707 C CA . GLY A 1 217 ? -8.421 -8.094 13.212 1.00 87.88 217 GLY A CA 1
ATOM 1708 C C . GLY A 1 217 ? -7.176 -8.774 12.634 1.00 87.88 217 GLY A C 1
ATOM 1709 O O . GLY A 1 217 ? -6.885 -9.906 13.018 1.00 87.88 217 GLY A O 1
ATOM 1710 N N . THR A 1 218 ? -6.426 -8.096 11.756 1.00 93.50 218 THR A N 1
ATOM 1711 C CA . THR A 1 218 ? -5.098 -8.555 11.326 1.00 93.50 218 THR A CA 1
ATOM 1712 C C . THR A 1 218 ? -4.182 -8.723 12.551 1.00 93.50 218 THR A C 1
ATOM 1714 O O . THR A 1 218 ? -4.068 -7.794 13.355 1.00 93.50 218 THR A O 1
ATOM 1717 N N . PRO A 1 219 ? -3.528 -9.886 12.733 1.00 94.81 219 PRO A N 1
ATOM 1718 C CA . PRO A 1 219 ? -2.585 -10.095 13.826 1.00 94.81 219 PRO A CA 1
ATOM 1719 C C . PRO A 1 219 ? -1.383 -9.145 13.783 1.00 94.81 219 PRO A C 1
ATOM 1721 O O . PRO A 1 219 ? -1.045 -8.552 12.759 1.00 94.81 219 PRO A O 1
ATOM 1724 N N . LYS A 1 220 ? -0.676 -9.040 14.912 1.00 96.19 220 LYS A N 1
ATOM 1725 C CA . LYS A 1 220 ? 0.567 -8.268 14.981 1.00 96.19 220 LYS A CA 1
ATOM 1726 C C . LYS A 1 220 ? 1.695 -9.009 14.271 1.00 96.19 220 LYS A C 1
ATOM 1728 O O . LYS A 1 220 ? 1.963 -10.167 14.596 1.00 96.19 220 LYS A O 1
ATOM 1733 N N . TYR A 1 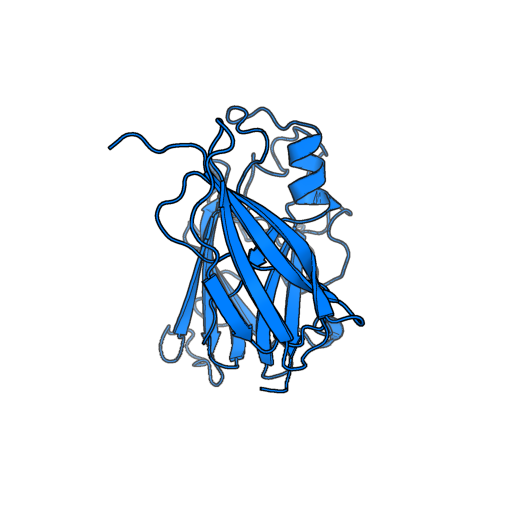221 ? 2.425 -8.322 13.397 1.00 97.69 221 TYR A N 1
ATOM 1734 C CA . TYR A 1 221 ? 3.567 -8.893 12.677 1.00 97.69 221 TYR A CA 1
ATOM 1735 C C . TYR A 1 221 ? 4.801 -8.001 12.767 1.00 97.69 221 TYR A C 1
ATOM 1737 O O . TYR A 1 221 ? 4.707 -6.790 12.968 1.00 97.69 221 TYR A O 1
ATOM 1745 N N . ARG A 1 222 ? 5.974 -8.621 12.617 1.00 98.06 222 ARG A N 1
ATOM 1746 C CA . ARG A 1 222 ? 7.267 -7.934 12.510 1.00 98.06 222 ARG A CA 1
ATOM 1747 C C . ARG A 1 222 ? 7.840 -7.983 11.101 1.00 98.06 222 ARG A C 1
ATOM 1749 O O . ARG A 1 222 ? 8.460 -7.020 10.659 1.00 98.06 222 ARG A O 1
ATOM 1756 N N . TYR A 1 223 ? 7.666 -9.108 10.421 1.00 98.62 223 TYR A N 1
ATOM 1757 C CA . TYR A 1 223 ? 8.180 -9.322 9.079 1.00 98.62 223 TYR A CA 1
ATOM 1758 C C . TYR A 1 223 ? 7.051 -9.198 8.079 1.00 98.62 223 TYR A C 1
ATOM 1760 O O . TYR A 1 223 ? 5.978 -9.774 8.274 1.00 98.62 223 TYR A O 1
ATOM 1768 N N . ILE A 1 224 ? 7.333 -8.474 7.005 1.00 98.62 224 ILE A N 1
ATOM 1769 C CA . ILE A 1 224 ? 6.407 -8.251 5.910 1.00 98.62 224 ILE A CA 1
ATOM 1770 C C . ILE A 1 224 ? 7.006 -8.845 4.650 1.00 98.62 224 ILE A C 1
ATOM 1772 O O . ILE A 1 224 ? 8.178 -8.621 4.338 1.00 98.62 224 ILE A O 1
ATOM 1776 N N . ARG A 1 225 ? 6.186 -9.604 3.926 1.00 98.62 225 ARG A N 1
ATOM 1777 C CA . ARG A 1 225 ? 6.504 -10.091 2.590 1.00 98.62 225 ARG A CA 1
ATOM 1778 C C . ARG A 1 225 ? 5.508 -9.502 1.609 1.00 98.62 225 ARG A C 1
ATOM 1780 O O . ARG A 1 225 ? 4.304 -9.721 1.717 1.00 98.62 225 ARG A O 1
ATOM 1787 N N . TRP A 1 226 ? 6.038 -8.742 0.664 1.00 98.62 226 TRP A N 1
ATOM 1788 C CA . TRP A 1 226 ? 5.290 -8.153 -0.436 1.00 98.62 226 TRP A CA 1
ATOM 1789 C C . TRP A 1 226 ? 5.328 -9.099 -1.626 1.00 98.62 226 TRP A C 1
ATOM 1791 O O . TRP A 1 226 ? 6.411 -9.570 -1.971 1.00 98.62 226 TRP A O 1
ATOM 1801 N N . LYS A 1 227 ? 4.193 -9.342 -2.285 1.00 98.50 227 LYS A N 1
ATOM 1802 C CA . LYS A 1 227 ? 4.120 -10.152 -3.507 1.00 98.50 227 LYS A CA 1
ATOM 1803 C C . LYS A 1 227 ? 3.367 -9.416 -4.610 1.00 98.50 227 LYS A C 1
ATOM 1805 O O . LYS A 1 227 ? 2.158 -9.249 -4.544 1.00 98.50 227 LYS A O 1
ATOM 1810 N N . THR A 1 228 ? 4.074 -9.013 -5.659 1.00 98.38 228 THR A N 1
ATOM 1811 C CA . THR A 1 228 ? 3.493 -8.411 -6.861 1.00 98.38 228 THR A CA 1
ATOM 1812 C C . THR A 1 228 ? 3.014 -9.512 -7.800 1.00 98.38 228 THR A C 1
ATOM 1814 O O . THR A 1 228 ? 3.830 -10.256 -8.344 1.00 98.38 228 THR A O 1
ATOM 1817 N N . ASN A 1 229 ? 1.703 -9.592 -8.031 1.00 98.12 229 ASN A N 1
ATOM 1818 C CA . ASN A 1 229 ? 1.092 -10.548 -8.959 1.00 98.12 229 ASN A CA 1
ATOM 1819 C C . ASN A 1 229 ? 0.947 -9.971 -10.370 1.00 98.12 229 ASN A C 1
ATOM 1821 O O . ASN A 1 229 ? 1.093 -10.686 -11.360 1.00 98.12 229 ASN A O 1
ATOM 1825 N N . ARG A 1 230 ? 0.666 -8.669 -10.470 1.00 97.50 230 ARG A N 1
ATOM 1826 C CA . ARG A 1 230 ? 0.482 -7.957 -11.738 1.00 97.50 230 ARG A CA 1
ATOM 1827 C C . ARG A 1 230 ? 0.979 -6.527 -11.606 1.00 97.50 230 ARG A C 1
ATOM 1829 O O . ARG A 1 230 ? 0.760 -5.905 -10.572 1.00 97.50 230 ARG A O 1
ATOM 1836 N N . VAL A 1 231 ? 1.570 -5.995 -12.668 1.00 96.38 231 VAL A N 1
ATOM 1837 C CA . VAL A 1 231 ? 1.962 -4.582 -12.785 1.00 96.38 231 VAL A CA 1
ATOM 1838 C C . VAL A 1 231 ? 1.040 -3.847 -13.762 1.00 96.38 231 VAL A C 1
ATOM 1840 O O . VAL A 1 231 ? 0.236 -4.476 -14.455 1.00 96.38 231 VAL A O 1
ATOM 1843 N N . TRP A 1 232 ? 1.099 -2.517 -13.787 1.00 95.06 232 TRP A N 1
ATOM 1844 C CA . TRP A 1 232 ? 0.273 -1.706 -14.687 1.00 95.06 232 TRP A CA 1
ATOM 1845 C C . TRP A 1 232 ? 0.660 -1.837 -16.166 1.00 95.06 232 TRP A C 1
ATOM 1847 O O . TRP A 1 232 ? -0.218 -1.860 -17.031 1.00 95.06 232 TRP A O 1
ATOM 1857 N N . GLY A 1 233 ? 1.958 -1.927 -16.448 1.00 91.50 233 GLY A N 1
ATOM 1858 C CA . GLY A 1 233 ? 2.515 -2.114 -17.782 1.00 91.50 233 GLY A CA 1
ATOM 1859 C C . GLY A 1 233 ? 2.629 -3.576 -18.211 1.00 91.50 233 GLY A C 1
ATOM 1860 O O . GLY A 1 233 ? 2.200 -4.504 -17.531 1.00 91.50 233 GLY A O 1
ATOM 1861 N N . ALA A 1 234 ? 3.269 -3.789 -19.359 1.00 90.44 234 ALA A N 1
ATOM 1862 C CA . ALA A 1 234 ? 3.587 -5.118 -19.886 1.00 90.44 234 ALA A CA 1
ATOM 1863 C C . ALA A 1 234 ? 5.015 -5.554 -19.502 1.00 90.44 234 ALA A C 1
ATOM 1865 O O . ALA A 1 234 ? 5.774 -6.019 -20.351 1.00 90.44 234 ALA A O 1
ATOM 1866 N N . LEU A 1 235 ? 5.397 -5.343 -18.238 1.00 93.00 235 LEU A N 1
ATOM 1867 C CA . LEU A 1 235 ? 6.718 -5.695 -17.710 1.00 93.00 235 LEU A CA 1
ATOM 1868 C C . LEU A 1 235 ? 6.650 -6.949 -16.833 1.00 93.00 235 LEU A C 1
ATOM 1870 O O . LEU A 1 235 ? 5.609 -7.298 -16.283 1.00 93.00 235 LEU A O 1
ATOM 1874 N N . ASP A 1 236 ? 7.790 -7.616 -16.699 1.00 94.62 236 ASP A N 1
ATOM 1875 C CA . ASP A 1 236 ? 7.977 -8.848 -15.927 1.00 94.62 236 ASP A CA 1
ATOM 1876 C C . ASP A 1 236 ? 8.724 -8.617 -14.601 1.00 94.62 236 ASP A C 1
ATOM 1878 O O . ASP A 1 236 ? 9.239 -9.552 -13.989 1.00 94.62 236 ASP A O 1
ATOM 1882 N N . HIS A 1 237 ? 8.825 -7.354 -14.199 1.00 93.31 237 HIS A N 1
ATOM 1883 C CA . HIS A 1 237 ? 9.530 -6.879 -13.022 1.00 93.31 237 HIS A CA 1
ATOM 1884 C C . HIS A 1 237 ? 8.801 -5.665 -12.440 1.00 93.31 237 HIS A C 1
ATOM 1886 O O . HIS A 1 237 ? 8.012 -5.027 -13.143 1.00 93.31 237 HIS A O 1
ATOM 1892 N N . HIS A 1 238 ? 9.059 -5.343 -11.170 1.00 94.00 238 HIS A N 1
ATOM 1893 C CA . HIS A 1 238 ? 8.323 -4.302 -10.462 1.00 94.00 238 HIS A CA 1
ATOM 1894 C C . HIS A 1 238 ? 9.144 -3.046 -10.150 1.00 94.00 238 HIS A C 1
ATOM 1896 O O . HIS A 1 238 ? 10.370 -3.108 -10.024 1.00 94.00 238 HIS A O 1
ATOM 1902 N N . TYR A 1 239 ? 8.434 -1.925 -9.986 1.00 92.50 239 TYR A N 1
ATOM 1903 C CA . TYR A 1 239 ? 8.925 -0.624 -9.527 1.00 92.50 239 TYR A CA 1
ATOM 1904 C C . TYR A 1 239 ? 8.200 -0.229 -8.246 1.00 92.50 239 TYR A C 1
ATOM 1906 O O . TYR A 1 239 ? 6.974 -0.226 -8.215 1.00 92.50 239 TYR A O 1
ATOM 1914 N N . ILE A 1 240 ? 8.939 0.097 -7.191 1.00 95.94 240 ILE A N 1
ATOM 1915 C CA . ILE A 1 240 ? 8.364 0.644 -5.957 1.00 95.94 240 ILE A CA 1
ATOM 1916 C C . ILE A 1 240 ? 9.242 1.800 -5.499 1.00 95.94 240 ILE A C 1
ATOM 1918 O O . ILE A 1 240 ? 10.433 1.592 -5.265 1.00 95.94 240 ILE A O 1
ATOM 1922 N N . ALA A 1 241 ? 8.681 3.007 -5.420 1.00 96.25 241 ALA A N 1
ATOM 1923 C CA . ALA A 1 241 ? 9.440 4.182 -5.004 1.00 96.25 241 ALA A CA 1
ATOM 1924 C C . ALA A 1 241 ? 9.550 4.268 -3.484 1.00 96.25 241 ALA A C 1
ATOM 1926 O O . ALA A 1 241 ? 10.628 4.536 -2.987 1.00 96.25 241 ALA A O 1
ATOM 1927 N N . GLU A 1 242 ? 8.464 4.008 -2.754 1.00 97.50 242 GLU A N 1
ATOM 1928 C CA . GLU A 1 242 ? 8.454 3.995 -1.288 1.00 97.50 242 GLU A CA 1
ATOM 1929 C C . GLU A 1 242 ? 7.224 3.230 -0.784 1.00 97.50 242 GLU A C 1
ATOM 1931 O O . GLU A 1 242 ? 6.151 3.265 -1.396 1.00 97.50 242 GLU A O 1
ATOM 1936 N N . LEU A 1 243 ? 7.380 2.570 0.359 1.00 98.12 243 LEU A N 1
ATOM 1937 C CA . LEU A 1 243 ? 6.326 2.026 1.191 1.00 98.12 243 LEU A CA 1
ATOM 1938 C C . LEU A 1 243 ? 6.423 2.655 2.580 1.00 98.12 243 LEU A C 1
ATOM 1940 O O . LEU A 1 243 ? 7.450 2.573 3.254 1.00 98.12 243 LEU A O 1
ATOM 1944 N N . MET A 1 244 ? 5.325 3.234 3.047 1.00 97.81 244 MET A N 1
ATOM 1945 C CA . MET A 1 244 ? 5.220 3.749 4.410 1.00 97.81 244 MET A CA 1
ATOM 1946 C C . MET A 1 244 ? 4.162 2.958 5.163 1.00 97.81 244 MET A C 1
ATOM 1948 O O . MET A 1 244 ? 3.109 2.675 4.612 1.00 97.81 244 MET A O 1
ATOM 1952 N N . PHE A 1 245 ? 4.419 2.614 6.420 1.00 97.38 245 PHE A N 1
ATOM 1953 C CA . PHE A 1 245 ? 3.508 1.808 7.232 1.00 97.38 245 PHE A CA 1
ATOM 1954 C C . PHE A 1 245 ? 3.057 2.590 8.458 1.00 97.38 245 PHE A C 1
ATOM 1956 O O . PHE A 1 245 ? 3.846 3.334 9.047 1.00 97.38 245 PHE A O 1
ATOM 1963 N N . TRP A 1 246 ? 1.804 2.388 8.856 1.00 95.44 246 TRP A N 1
ATOM 1964 C CA . TRP A 1 246 ? 1.231 2.919 10.085 1.00 95.44 246 TRP A CA 1
ATOM 1965 C C . TRP A 1 246 ? 0.693 1.786 10.943 1.00 95.44 246 TRP A C 1
ATOM 1967 O O . TRP A 1 246 ? 0.231 0.757 10.446 1.00 95.44 246 TRP A O 1
ATOM 1977 N N . GLY A 1 247 ? 0.772 1.988 12.248 1.00 92.94 247 GLY A N 1
ATOM 1978 C CA . GLY A 1 247 ? 0.256 1.043 13.217 1.00 92.94 247 GLY A CA 1
ATOM 1979 C C . GLY A 1 247 ? 0.639 1.424 14.634 1.00 92.94 247 GLY A C 1
ATOM 1980 O O . GLY A 1 247 ? 1.142 2.522 14.890 1.00 92.94 247 GLY A O 1
ATOM 1981 N N . SER A 1 248 ? 0.441 0.491 15.553 1.00 88.25 248 SER A N 1
ATOM 1982 C CA . SER A 1 248 ? 0.798 0.659 16.958 1.00 88.25 248 SER A CA 1
ATOM 1983 C C . SER A 1 248 ? 1.371 -0.621 17.553 1.00 88.25 248 SER A C 1
ATOM 1985 O O . SER A 1 248 ? 1.189 -1.733 17.052 1.00 88.25 248 SER A O 1
ATOM 1987 N N . LYS A 1 249 ? 2.137 -0.457 18.636 1.00 82.69 249 LYS A N 1
ATOM 1988 C CA . LYS A 1 249 ? 2.564 -1.584 19.481 1.00 82.69 249 LYS A CA 1
ATOM 1989 C C . LYS A 1 249 ? 1.463 -2.019 20.443 1.00 82.69 249 LYS A C 1
ATOM 1991 O O . LYS A 1 249 ? 1.463 -3.164 20.894 1.00 82.69 249 LYS A O 1
ATOM 1996 N N . GLU A 1 250 ? 0.586 -1.085 20.781 1.00 69.62 250 GLU A N 1
ATOM 1997 C CA . GLU A 1 250 ? -0.528 -1.267 21.705 1.00 69.62 250 GLU A CA 1
ATOM 1998 C C . GLU A 1 250 ? -1.659 -2.035 21.003 1.00 69.62 250 GLU A C 1
ATOM 2000 O O . GLU A 1 250 ? -1.574 -2.302 19.802 1.00 69.62 250 GLU A O 1
ATOM 2005 N N . ASP A 1 251 ? -2.598 -2.576 21.772 1.00 55.66 251 ASP A N 1
ATOM 2006 C CA . ASP A 1 251 ? -3.755 -3.312 21.238 1.00 55.66 251 ASP A CA 1
ATOM 2007 C C . ASP A 1 251 ? -4.883 -2.348 20.851 1.00 55.66 251 ASP A C 1
ATOM 2009 O O . ASP A 1 251 ? -5.113 -1.383 21.615 1.00 55.66 251 ASP A O 1
#

Secondary structure (DSSP, 8-state):
-PPPPEEEEEEEE-TTS-EEEEEEEEE--SS------S--SS-EEEEEEEEETT--BPPPEEEEEPPPP-EE--GGG-EEE--TT---PBPTT---GGGGGSS-GGGT--EEBPTTS-SSEEEEEEEEEEEEEEEEEEE---TTSTT-TTSTTTSS-EEEEEEEEESS--TT--STT-EEEEEEE---TT-PPTT---HHHHIIIIII-EEEEPPTTPPPEEEEEEEEEEESSS-SS-EESEEEEEEES--

pLDDT: mean 91.19, std 8.39, range [41.12, 98.75]

Sequence (251 aa):
PSEADLVVNLLTQDSIGDYVPAETFYTKRKDGFLNARGYEAVPRKFAAFIRDRWSNHSDTIYTEATPIFEQQLDRTKFKELRLPTDTYTSHCCGNGMISIWDGAWNSGNVFHTKPGTGLPQWFTFDLGVTVNLSRFKFYHRLGGGQGSTDGAYTGGDPKIFELYGSNNPPQDGSWTGWELIAEFESIKPSGSPTGTVTTEDFQFAVVDGEDFDIPPGTPKYRYIRWKTNRVWGALDHHYIAELMFWGSKED